Protein AF-0000000078828757 (afdb_homodimer)

InterPro domains:
  IPR029069 HotDog domain superfamily [SSF54637] (7-159)
  IPR039569 FAS1-like, dehydratase domain region [PF13452] (6-149)

Organism: Myxococcus xanthus (strain DK1622) (NCBI:txid246197)

Radius of gyration: 19.09 Å; Cα contacts (8 Å, |Δi|>4): 773; chains: 2; bounding box: 48×51×47 Å

Nearest PDB structures (foldseek):
  4rlu-assembly1_A  TM=8.606E-01  e=1.104E-12  Mycobacterium tuberculosis H37Rv
  4rlw-assembly1_A  TM=8.643E-01  e=2.419E-12  Mycobacterium tuberculosis H37Rv
  4rlt-assembly1_A  TM=8.638E-01  e=9.124E-12  Mycobacterium tuberculosis H37Rv
  4rlj-assembly1_A  TM=8.697E-01  e=1.668E-11  Mycobacterium tuberculosis H37Rv
  8pwz-assembly1_A-2  TM=8.657E-01  e=3.845E-10  Mycobacterium tuberculosis H37Rv

Solvent-accessible surface area (backbone atoms only — not comparable to full-atom values): 16334 Å² total; per-residue (Å²): 121,82,75,65,58,84,49,48,61,46,71,32,71,78,41,62,47,70,39,44,60,68,61,35,33,51,48,34,53,62,36,39,36,20,39,60,100,60,22,40,88,88,40,74,16,94,64,43,63,53,40,34,70,32,57,74,57,3,44,75,39,91,74,56,32,46,33,45,44,74,74,60,47,53,42,56,50,43,47,35,49,40,50,54,60,63,31,71,90,61,67,57,61,68,81,38,52,38,71,34,36,40,36,38,37,43,68,49,89,45,40,65,69,37,36,33,40,23,37,20,28,31,70,42,57,50,74,56,98,67,24,33,38,44,30,26,35,24,42,27,20,37,80,84,66,48,68,26,37,38,34,40,39,32,36,33,32,58,102,121,83,74,66,57,84,49,48,63,45,72,33,69,79,42,64,45,69,40,44,59,67,61,34,33,52,48,36,54,62,35,38,36,18,41,60,100,59,24,39,87,86,42,74,16,94,63,43,63,51,41,35,68,33,57,73,57,3,44,75,38,91,75,56,33,46,32,45,46,76,74,57,47,54,41,54,51,42,49,35,48,40,49,52,59,66,31,72,87,62,66,56,60,67,82,40,50,38,70,35,37,40,36,39,38,45,68,49,88,45,39,65,68,38,36,33,41,23,36,20,29,30,70,41,57,49,73,55,96,66,24,33,39,42,29,26,36,26,42,27,23,36,79,85,65,49,67,27,38,37,33,40,37,31,38,34,31,57,101

Secondary structure (DSSP, 8-state):
----GGGTT-EEEEEEEE--HHHHHHHHHHHS-STTTT--TTS--TTS-GGGT-HHHHHTSTTSS----GGGGHHHHTHHHHHHHH-GGG---GGGEEEEEEEEEE-S---TT-EEEEEEEEEEEEEETTEEEEEEEEEEE-TT--EEEEEEEEEEE--/----GGGTT-EEEEEEEE--HHHHHHHHHHHS-STTTT--TTS--TTS-GGGT-HHHHHTSTTSS----GGGGHHHHTHHHHHHHH-GGG---GGGEEEEEEEEEE-S---TT-EEEEEEEEEEEEEETTEEEEEEEEEEE-TT--EEEEEEEEEEE--

Foldseek 3Di:
DDQDFVQFFPKDDFDKDADALVVLQVVQPVPLDLPPVNHDVPDRRPPGPCLRHPQVVVCVDPVNGRWGDQCVCCVNQCVRVVCVCVPVVRVADVVQKDWDDKDKDFDATHDHGWMKTKMKGFNGWDDDPQKIKTKMKMWIATPVRDTGMIMITIMIGHD/DDFDFVQFFPKDDFDKDADALVVLQVVQLVPLQLPPVNHDVPDRRPPGPCLRHPQVVVCVDPVNGRWGDQCVCCVNQCVRVVCVCVPVVRVADVVQKDWDDKDKDFDDTHDHGWMKTKMKGFNGWDDDPQKIKTKMKMWIATPVRHTGMIMITIMIGHD

pLDDT: mean 84.78, std 16.35, range [31.88, 98.75]

Structure (mmCIF, N/CA/C/O backbone):
data_AF-0000000078828757-model_v1
#
loop_
_entity.id
_entity.type
_entity.pdbx_description
1 polymer 'FAS1-like dehydratase domain-containing protein'
#
loop_
_atom_site.group_PDB
_atom_site.id
_atom_site.type_symbol
_atom_site.label_atom_id
_atom_site.label_alt_id
_atom_site.label_comp_id
_atom_site.label_asym_id
_atom_site.label_entity_id
_atom_site.label_seq_id
_atom_site.pdbx_PDB_ins_code
_atom_site.Cartn_x
_atom_site.Cartn_y
_atom_site.Cartn_z
_atom_site.occupancy
_atom_site.B_iso_or_equiv
_atom_site.auth_seq_id
_atom_site.auth_comp_id
_atom_site.auth_asym_id
_atom_site.auth_atom_id
_atom_site.pdbx_PDB_model_num
ATOM 1 N N . MET A 1 1 ? -9.469 26.469 1.967 1 56.31 1 MET A N 1
ATOM 2 C CA . MET A 1 1 ? -8.094 26.797 2.326 1 56.31 1 MET A CA 1
ATOM 3 C C . MET A 1 1 ? -7.18 26.734 1.105 1 56.31 1 MET A C 1
ATOM 5 O O . MET A 1 1 ? -7.316 25.828 0.271 1 56.31 1 MET A O 1
ATOM 9 N N . ALA A 1 2 ? -6.656 27.906 0.758 1 72.06 2 ALA A N 1
ATOM 10 C CA . ALA A 1 2 ? -5.914 28.031 -0.494 1 72.06 2 ALA A CA 1
ATOM 11 C C . ALA A 1 2 ? -4.555 27.344 -0.391 1 72.06 2 ALA A C 1
ATOM 13 O O . ALA A 1 2 ? -3.785 27.609 0.535 1 72.06 2 ALA A O 1
ATOM 14 N N . LEU A 1 3 ? -4.398 26.234 -1.056 1 83.56 3 LEU A N 1
ATOM 15 C CA . LEU A 1 3 ? -3.082 25.609 -1.153 1 83.56 3 LEU A CA 1
ATOM 16 C C . LEU A 1 3 ? -2.109 26.531 -1.898 1 83.56 3 LEU A C 1
ATOM 18 O O . LEU A 1 3 ? -2.422 27.016 -2.984 1 83.56 3 LEU A O 1
ATOM 22 N N . ASP A 1 4 ? -1.059 26.969 -1.245 1 89.69 4 ASP A N 1
ATOM 23 C CA . ASP A 1 4 ? -0.043 27.844 -1.826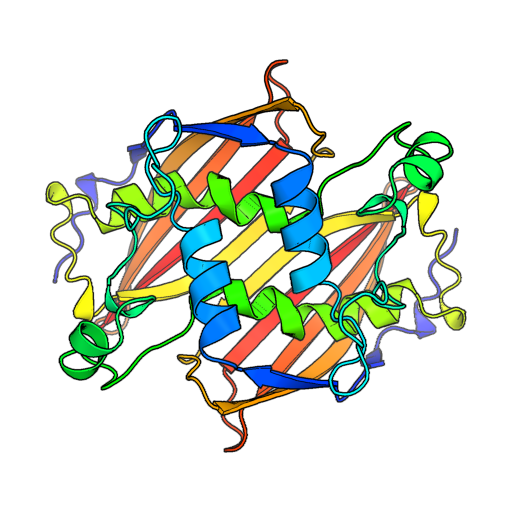 1 89.69 4 ASP A CA 1
ATOM 24 C C . ASP A 1 4 ? 0.872 27.062 -2.771 1 89.69 4 ASP A C 1
ATOM 26 O O . ASP A 1 4 ? 1.706 26.281 -2.326 1 89.69 4 ASP A O 1
ATOM 30 N N . LYS A 1 5 ? 0.77 27.281 -4.027 1 93 5 LYS A N 1
ATOM 31 C CA . LYS A 1 5 ? 1.489 26.547 -5.066 1 93 5 LYS A CA 1
ATOM 32 C C . LYS A 1 5 ? 2.99 26.828 -4.992 1 93 5 LYS A C 1
ATOM 34 O O . LYS A 1 5 ? 3.783 26.125 -5.629 1 93 5 LYS A O 1
ATOM 39 N N . GLN A 1 6 ? 3.371 27.781 -4.184 1 94.19 6 GLN A N 1
ATOM 40 C CA . GLN A 1 6 ? 4.793 28.094 -4.051 1 94.19 6 GLN A CA 1
ATOM 41 C C . GLN A 1 6 ? 5.551 26.922 -3.449 1 94.19 6 GLN A C 1
ATOM 43 O O . GLN A 1 6 ? 6.777 26.844 -3.561 1 94.19 6 GLN A O 1
ATOM 48 N N . PHE A 1 7 ? 4.832 26.047 -2.869 1 95.81 7 PHE A N 1
ATOM 49 C CA . PHE A 1 7 ? 5.477 24.938 -2.164 1 95.81 7 PHE A CA 1
ATOM 50 C C . PHE A 1 7 ? 5.711 23.766 -3.102 1 95.81 7 PHE A C 1
ATOM 52 O O . PHE A 1 7 ? 6.336 22.766 -2.717 1 95.81 7 PHE A O 1
ATOM 59 N N . ILE A 1 8 ? 5.137 23.859 -4.332 1 97.19 8 ILE A N 1
ATOM 60 C CA . ILE A 1 8 ? 5.441 22.812 -5.293 1 97.19 8 ILE A CA 1
ATOM 61 C C . ILE A 1 8 ? 6.953 22.688 -5.457 1 97.19 8 ILE A C 1
ATOM 63 O O . ILE A 1 8 ? 7.652 23.688 -5.629 1 97.19 8 ILE A O 1
ATOM 67 N N . GLY A 1 9 ? 7.457 21.516 -5.324 1 98.06 9 GLY A N 1
ATOM 68 C CA . GLY A 1 9 ? 8.891 21.266 -5.434 1 98.06 9 GLY A CA 1
ATOM 69 C C . GLY A 1 9 ? 9.578 21.156 -4.086 1 98.06 9 GLY A C 1
ATOM 70 O O . GLY A 1 9 ? 10.727 20.719 -4.008 1 98.06 9 GLY A O 1
ATOM 71 N N . ARG A 1 10 ? 8.906 21.562 -2.992 1 97.56 10 ARG A N 1
ATOM 72 C CA . ARG A 1 10 ? 9.492 21.438 -1.661 1 97.56 10 ARG A CA 1
ATOM 73 C C . ARG A 1 10 ? 9.859 19.984 -1.362 1 97.56 10 ARG A C 1
ATOM 75 O O . ARG A 1 10 ? 9.078 19.078 -1.613 1 97.56 10 ARG A O 1
ATOM 82 N N . GLU A 1 11 ? 11.07 19.875 -0.83 1 97.88 11 GLU A N 1
ATOM 83 C CA . GLU A 1 11 ? 11.609 18.531 -0.628 1 97.88 11 GLU A CA 1
ATOM 84 C C . GLU A 1 11 ? 11.508 18.109 0.834 1 97.88 11 GLU A C 1
ATOM 86 O O . GLU A 1 11 ? 11.555 18.953 1.733 1 97.88 11 GLU A O 1
ATOM 91 N N . TYR A 1 12 ? 11.367 16.844 1.019 1 95.69 12 TYR A N 1
ATOM 92 C CA . TYR A 1 12 ? 11.32 16.234 2.336 1 95.69 12 TYR A CA 1
ATOM 93 C C . TYR A 1 12 ? 12.258 15.023 2.404 1 95.69 12 TYR A C 1
ATOM 95 O O . TYR A 1 12 ? 12.312 14.219 1.475 1 95.69 12 TYR A O 1
ATOM 103 N N . GLY A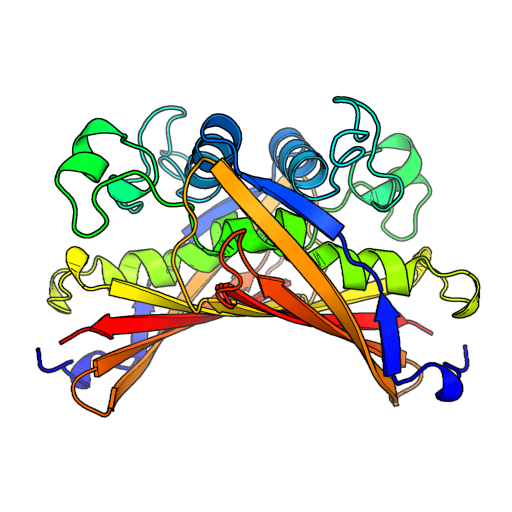 1 13 ? 12.883 14.859 3.617 1 93.44 13 GLY A N 1
ATOM 104 C CA . GLY A 1 13 ? 13.875 13.812 3.801 1 93.44 13 GLY A CA 1
ATOM 105 C C . GLY A 1 13 ? 15.297 14.328 3.803 1 93.44 13 GLY A C 1
ATOM 106 O O . GLY A 1 13 ? 15.523 15.539 3.891 1 93.44 13 GLY A O 1
ATOM 107 N N . PRO A 1 14 ? 16.25 13.492 3.717 1 96.06 14 PRO A N 1
ATOM 108 C CA . PRO A 1 14 ? 16.141 12.039 3.594 1 96.06 14 PRO A CA 1
ATOM 109 C C . PRO A 1 14 ? 15.688 11.375 4.891 1 96.06 14 PRO A C 1
ATOM 111 O O . PRO A 1 14 ? 16.031 11.844 5.98 1 96.06 14 PRO A O 1
ATOM 114 N N . TYR A 1 15 ? 14.875 10.359 4.73 1 90.94 15 TYR A N 1
ATOM 115 C CA . TYR A 1 15 ? 14.484 9.461 5.809 1 90.94 15 TYR A CA 1
ATOM 116 C C . TYR A 1 15 ? 15.141 8.094 5.645 1 90.94 15 TYR A C 1
ATOM 118 O O . TYR A 1 15 ? 15.25 7.582 4.531 1 90.94 15 TYR A O 1
ATOM 126 N N . HIS A 1 16 ? 15.578 7.574 6.734 1 92.31 16 HIS A N 1
ATOM 127 C CA . HIS A 1 16 ? 16.25 6.285 6.691 1 92.31 16 HIS A CA 1
ATOM 128 C C . HIS A 1 16 ? 15.453 5.215 7.422 1 92.31 16 HIS A C 1
ATOM 130 O O . HIS A 1 16 ? 14.852 5.484 8.461 1 92.31 16 HIS A O 1
ATOM 136 N N . TYR A 1 17 ? 15.484 4.031 6.855 1 90.38 17 TYR A N 1
ATOM 137 C CA . TYR A 1 17 ? 14.82 2.883 7.457 1 90.38 17 TYR A CA 1
ATOM 138 C C . TYR A 1 17 ? 15.594 1.6 7.191 1 90.38 17 TYR A C 1
ATOM 140 O O . TYR A 1 17 ? 15.914 1.286 6.043 1 90.38 17 TYR A O 1
ATOM 148 N N . THR A 1 18 ? 15.898 0.931 8.234 1 92.81 18 THR A N 1
ATOM 149 C CA . THR A 1 18 ? 16.562 -0.358 8.094 1 92.81 18 THR A CA 1
ATOM 150 C C . THR A 1 18 ? 15.555 -1.5 8.148 1 92.81 18 THR A C 1
ATOM 152 O O . THR A 1 18 ? 14.773 -1.603 9.102 1 92.81 18 THR A O 1
ATOM 155 N N . LEU A 1 19 ? 15.602 -2.27 7.121 1 91.19 19 LEU A N 1
ATOM 156 C CA . LEU A 1 19 ? 14.688 -3.4 7.062 1 91.19 19 LEU A CA 1
ATOM 157 C C . LEU A 1 19 ? 15.141 -4.516 8 1 91.19 19 LEU A C 1
ATOM 159 O O . LEU A 1 19 ? 16.266 -4.992 7.898 1 91.19 19 LEU A O 1
ATOM 163 N N . GLY A 1 20 ? 14.219 -4.863 8.844 1 88.5 20 GLY A N 1
ATOM 164 C CA . GLY A 1 20 ? 1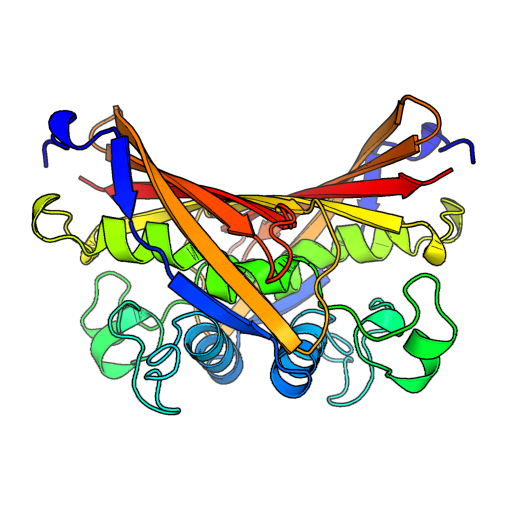4.461 -6 9.727 1 88.5 20 GLY A CA 1
ATOM 165 C C . GLY A 1 20 ? 13.656 -7.227 9.352 1 88.5 20 GLY A C 1
ATOM 166 O O . GLY A 1 20 ? 12.5 -7.113 8.93 1 88.5 20 GLY A O 1
ATOM 167 N N . GLU A 1 21 ? 14.281 -8.312 9.57 1 84.94 21 GLU A N 1
ATOM 168 C CA . GLU A 1 21 ? 13.633 -9.57 9.203 1 84.94 21 GLU A CA 1
ATOM 169 C C . GLU A 1 21 ? 12.328 -9.758 9.969 1 84.94 21 GLU A C 1
ATOM 171 O O . GLU A 1 21 ? 11.328 -10.195 9.398 1 84.94 21 GLU A O 1
ATOM 176 N N . GLU A 1 22 ? 12.352 -9.414 11.164 1 80.56 22 GLU A N 1
ATOM 177 C CA . GLU A 1 22 ? 11.188 -9.633 12.016 1 80.56 22 GLU A CA 1
ATOM 178 C C . GLU A 1 22 ? 9.992 -8.805 11.547 1 80.56 22 GLU A C 1
ATOM 180 O O . GLU A 1 22 ? 8.883 -9.328 11.398 1 80.56 22 GLU A O 1
ATOM 185 N N . LYS A 1 23 ? 10.211 -7.613 11.258 1 80.88 23 LYS A N 1
ATOM 186 C CA . LYS A 1 23 ? 9.125 -6.73 10.836 1 80.88 23 LYS A CA 1
ATOM 187 C C . LYS A 1 23 ? 8.617 -7.105 9.453 1 80.88 23 LYS A C 1
ATOM 189 O O . LYS A 1 23 ? 7.414 -7.027 9.18 1 80.88 23 LYS A O 1
ATOM 194 N N . MET A 1 24 ? 9.531 -7.508 8.602 1 83.75 24 MET A N 1
ATOM 195 C CA . MET A 1 24 ? 9.148 -7.965 7.27 1 83.75 24 MET A CA 1
ATOM 196 C C . MET A 1 24 ? 8.211 -9.164 7.359 1 83.75 24 MET A C 1
ATOM 198 O O . MET A 1 24 ? 7.18 -9.203 6.68 1 83.75 24 MET A O 1
ATOM 202 N N . ARG A 1 25 ? 8.539 -10.078 8.195 1 78.5 25 ARG A N 1
ATOM 203 C CA . ARG A 1 25 ? 7.734 -11.281 8.367 1 78.5 25 ARG A CA 1
ATOM 204 C C . ARG A 1 25 ? 6.367 -10.945 8.961 1 78.5 25 ARG A C 1
ATOM 206 O O . ARG A 1 25 ? 5.348 -11.461 8.5 1 78.5 25 ARG A O 1
ATOM 213 N N . GLU A 1 26 ? 6.414 -10.102 9.891 1 74.56 26 GLU A N 1
ATOM 214 C CA . GLU A 1 26 ? 5.16 -9.688 10.508 1 74.56 26 GLU A CA 1
ATOM 215 C C . GLU A 1 26 ? 4.223 -9.055 9.484 1 74.56 26 GLU A C 1
ATOM 217 O O . GLU A 1 26 ? 3.021 -9.336 9.477 1 74.56 26 GLU A O 1
ATOM 222 N N . PHE A 1 27 ? 4.793 -8.273 8.703 1 80.56 27 PHE A N 1
ATOM 223 C CA . PHE A 1 27 ? 3.998 -7.613 7.676 1 80.56 27 PHE A CA 1
ATOM 224 C C . PHE A 1 27 ? 3.42 -8.633 6.703 1 80.56 27 PHE A C 1
ATOM 226 O O . PHE A 1 27 ? 2.23 -8.594 6.383 1 80.56 27 PHE A O 1
ATOM 233 N N . THR A 1 28 ? 4.266 -9.508 6.266 1 78.75 28 THR A N 1
ATOM 234 C CA . THR A 1 28 ? 3.85 -10.547 5.328 1 78.75 28 THR A CA 1
ATOM 235 C C . THR A 1 28 ? 2.707 -11.375 5.91 1 78.75 28 THR A C 1
ATOM 237 O O . THR A 1 28 ? 1.703 -11.617 5.234 1 78.75 28 THR A O 1
ATOM 240 N N . LEU A 1 29 ? 2.805 -11.703 7.113 1 70.38 29 LEU A N 1
ATOM 241 C CA . LEU A 1 29 ? 1.797 -12.531 7.766 1 70.38 29 LEU A CA 1
ATOM 242 C C . LEU A 1 29 ? 0.499 -11.75 7.961 1 70.38 29 LEU A C 1
ATOM 244 O O . LEU A 1 29 ? -0.59 -12.328 7.883 1 70.38 29 LEU A O 1
ATOM 248 N N . ALA A 1 30 ? 0.676 -10.5 8.172 1 69.12 30 ALA A N 1
ATOM 249 C CA . ALA A 1 30 ? -0.5 -9.648 8.336 1 69.12 30 ALA A CA 1
ATOM 250 C C . ALA A 1 30 ? -1.273 -9.523 7.023 1 69.12 30 ALA A C 1
ATOM 252 O O . ALA A 1 30 ? -2.508 -9.516 7.023 1 69.12 30 ALA A O 1
ATOM 253 N N . VAL A 1 31 ? -0.541 -9.312 5.957 1 69.06 31 VAL A N 1
ATOM 254 C CA . VAL A 1 31 ? -1.164 -9.125 4.652 1 69.06 31 VAL A CA 1
ATOM 255 C C . VAL A 1 31 ? -1.668 -10.469 4.125 1 69.06 31 VAL A C 1
ATOM 257 O O . VAL A 1 31 ? -2.729 -10.539 3.502 1 69.06 31 VAL A O 1
ATOM 260 N N . GLY A 1 32 ? -0.784 -11.461 3.881 1 58.97 32 GLY A N 1
ATOM 261 C CA . GLY A 1 32 ? -1.108 -12.758 3.312 1 58.97 32 GLY A CA 1
ATOM 262 C C . GLY A 1 32 ? -2.193 -13.492 4.078 1 58.97 32 GLY A C 1
ATOM 263 O O . GLY A 1 32 ? -2.77 -14.453 3.576 1 58.97 32 GLY A O 1
ATOM 264 N N . GLY A 1 33 ? -3.031 -12.93 4.684 1 47.38 33 GLY A N 1
ATOM 265 C CA . GLY A 1 33 ? -4.195 -13.539 5.305 1 47.38 33 GLY A CA 1
ATOM 266 C C . GLY A 1 33 ? -3.951 -14.969 5.75 1 47.38 33 GLY A C 1
ATOM 267 O O . GLY A 1 33 ? -3.525 -15.812 4.957 1 47.38 33 GLY A O 1
ATOM 268 N N . ALA A 1 34 ? -3.217 -15.508 6.629 1 38.47 34 ALA A N 1
ATOM 269 C CA . ALA A 1 34 ? -3.771 -16.812 7.008 1 38.47 34 ALA A CA 1
ATOM 270 C C . ALA A 1 34 ? -5.273 -16.859 6.75 1 38.47 34 ALA A C 1
ATOM 272 O O . ALA A 1 34 ? -5.93 -15.82 6.645 1 38.47 34 ALA A O 1
ATOM 273 N N . LYS A 1 35 ? -5.973 -17.953 6.402 1 35.62 35 LYS A N 1
ATOM 274 C CA . LYS A 1 35 ? -7.41 -18.156 6.246 1 35.62 35 LYS A CA 1
ATOM 275 C C . LYS A 1 35 ? -8.188 -16.953 6.801 1 35.62 35 LYS A C 1
ATOM 277 O O . LYS A 1 35 ? -8 -16.578 7.957 1 35.62 35 LYS A O 1
ATOM 282 N N . PRO A 1 36 ? -8.641 -16.156 6.094 1 32.5 36 PRO A N 1
ATOM 283 C CA . PRO A 1 36 ? -9.742 -15.312 6.555 1 32.5 36 PRO A CA 1
ATOM 284 C C . PRO A 1 36 ? -10.789 -16.078 7.355 1 32.5 36 PRO A C 1
ATOM 286 O O . PRO A 1 36 ? -11.211 -17.172 6.941 1 32.5 36 PRO A O 1
ATOM 289 N N . GLY A 1 37 ? -11.062 -15.711 8.586 1 34.59 37 GLY A N 1
ATOM 290 C CA . GLY A 1 37 ? -11.781 -16.75 9.312 1 34.59 37 GLY A CA 1
ATOM 291 C C . GLY A 1 37 ? -11.016 -18.047 9.391 1 34.59 37 GLY A C 1
ATOM 292 O O . GLY A 1 37 ? -11.359 -18.938 10.188 1 34.59 37 GLY A O 1
ATOM 293 N N . ALA A 1 38 ? -10.656 -18.656 8.172 1 35.19 38 ALA A N 1
ATOM 294 C CA . ALA A 1 38 ? -9.836 -19.859 8.258 1 35.19 38 ALA A CA 1
ATOM 295 C C . ALA A 1 38 ? -8.375 -19.516 8.508 1 35.19 38 ALA A C 1
ATOM 297 O O . ALA A 1 38 ? -7.516 -20.391 8.555 1 35.19 38 ALA A O 1
ATOM 298 N N . GLY A 1 39 ? -7.711 -18.375 8.023 1 35.66 39 GLY A N 1
ATOM 299 C CA . GLY A 1 39 ? -6.285 -18.281 8.289 1 35.66 39 GLY A CA 1
ATOM 300 C C . GLY A 1 39 ? -5.938 -18.438 9.758 1 35.66 39 GLY A C 1
ATOM 301 O O . GLY A 1 39 ? -6.512 -17.766 10.617 1 35.66 39 GLY A O 1
ATOM 302 N N . THR A 1 40 ? -5.883 -19.391 10.062 1 33.62 40 THR A N 1
ATOM 303 C CA . THR A 1 40 ? -5.312 -19.766 11.344 1 33.62 40 THR A CA 1
ATOM 304 C C . THR A 1 40 ? -4.062 -18.953 11.648 1 33.62 40 THR A C 1
ATOM 306 O O . THR A 1 40 ? -3.17 -18.844 10.805 1 33.62 40 THR A O 1
ATOM 309 N N . PRO A 1 41 ? -4.199 -18.094 12.57 1 39.53 41 PRO A N 1
ATOM 310 C CA . PRO A 1 41 ? -2.908 -17.656 13.094 1 39.53 41 PRO A CA 1
ATOM 311 C C . PRO A 1 41 ? -1.812 -18.703 12.938 1 39.53 41 PRO A C 1
ATOM 313 O O . PRO A 1 41 ? -2.029 -19.875 13.242 1 39.53 41 PRO A O 1
ATOM 316 N N . GLY A 1 42 ? -0.768 -18.391 12.273 1 40.31 42 GLY A N 1
ATOM 317 C CA . GLY A 1 42 ? 0.347 -19.312 12.125 1 40.31 42 GLY A CA 1
ATOM 318 C C . GLY A 1 42 ? 0.413 -19.953 10.758 1 40.31 42 GLY A C 1
ATOM 319 O O . GLY A 1 42 ? 1.403 -20.609 10.422 1 40.31 42 GLY A O 1
ATOM 320 N N . GLU A 1 43 ? -0.725 -20.125 10.164 1 44.34 43 GLU A N 1
ATOM 321 C CA . GLU A 1 43 ? -0.619 -20.797 8.875 1 44.34 43 GLU A CA 1
ATOM 322 C C . GLU A 1 43 ? -0.274 -19.812 7.762 1 44.34 43 GLU A C 1
ATOM 324 O O . GLU A 1 43 ? -0.861 -18.734 7.676 1 44.34 43 GLU A O 1
ATOM 329 N N . PRO A 1 44 ? 0.796 -20.016 7.254 1 48.03 44 PRO A N 1
ATOM 330 C CA . PRO A 1 44 ? 1.111 -19.156 6.105 1 48.03 44 PRO A CA 1
ATOM 331 C C . PRO A 1 44 ? -0.037 -19.062 5.102 1 48.03 44 PRO A C 1
ATOM 333 O O . PRO A 1 44 ? -0.805 -20.016 4.953 1 48.03 44 PRO A O 1
ATOM 336 N N . PRO A 1 45 ? -0.451 -17.875 4.801 1 51.47 45 PRO A N 1
ATOM 337 C CA . PRO A 1 45 ? -1.539 -17.797 3.824 1 51.47 45 PRO A CA 1
ATOM 338 C C . PRO A 1 45 ? -1.249 -18.594 2.553 1 51.47 45 PRO A C 1
ATOM 340 O O . PRO A 1 45 ? -0.094 -18.688 2.129 1 51.47 45 PRO A O 1
ATOM 343 N N . ALA A 1 46 ? -2.08 -19.469 2.215 1 52.75 46 ALA A N 1
ATOM 344 C CA . ALA A 1 46 ? -1.96 -20.312 1.024 1 52.75 46 ALA A CA 1
ATOM 345 C C . ALA A 1 46 ? -1.548 -19.484 -0.189 1 52.75 46 ALA A C 1
ATOM 347 O O . ALA A 1 46 ? -1.005 -20.016 -1.158 1 52.75 46 ALA A O 1
ATOM 348 N N . HIS A 1 47 ? -1.515 -18.125 0.063 1 58.16 47 HIS A N 1
ATOM 349 C CA . HIS A 1 47 ? -1.362 -17.359 -1.171 1 58.16 47 HIS A CA 1
ATOM 350 C C . HIS A 1 47 ? -0.114 -16.484 -1.128 1 58.16 47 HIS A C 1
ATOM 352 O O . HIS A 1 47 ? 0.077 -15.625 -1.99 1 58.16 47 HIS A O 1
ATOM 358 N N . VAL A 1 48 ? 0.582 -16.734 -0.056 1 67.44 48 VAL A N 1
ATOM 359 C CA . VAL A 1 48 ? 1.811 -15.961 0.036 1 67.44 48 VAL A CA 1
ATOM 360 C C . VAL A 1 48 ? 3.014 -16.844 -0.265 1 67.44 48 VAL A C 1
ATOM 362 O O . VAL A 1 48 ? 3.119 -17.953 0.262 1 67.44 48 VAL A O 1
ATOM 365 N N . SER A 1 49 ? 3.842 -16.406 -1.185 1 73.88 49 SER A N 1
ATOM 366 C CA . SER A 1 49 ? 5.047 -17.156 -1.521 1 73.88 49 SER A CA 1
ATOM 367 C C . SER A 1 49 ? 5.918 -17.391 -0.291 1 73.88 49 SER A C 1
ATOM 369 O O . SER A 1 49 ? 6.133 -16.469 0.504 1 73.88 49 SER A O 1
ATOM 371 N N . PRO A 1 50 ? 6.355 -18.609 -0.086 1 73.81 50 PRO A N 1
ATOM 372 C CA . PRO A 1 50 ? 7.254 -18.875 1.038 1 73.81 50 PRO A CA 1
ATOM 373 C C . PRO A 1 50 ? 8.508 -18.016 1.007 1 73.81 50 PRO A C 1
ATOM 375 O O . PRO A 1 50 ? 9.18 -17.844 2.031 1 73.81 50 PRO A O 1
ATOM 378 N N . LEU A 1 51 ? 8.82 -17.391 -0.137 1 78.5 51 LEU A N 1
ATOM 379 C CA . LEU A 1 51 ? 9.984 -16.531 -0.262 1 78.5 51 LEU A CA 1
ATOM 380 C C . LEU A 1 51 ? 9.844 -15.297 0.626 1 78.5 51 LEU A C 1
ATOM 382 O O . LEU A 1 51 ? 10.836 -14.625 0.935 1 78.5 51 LEU A O 1
ATOM 386 N N . LEU A 1 52 ? 8.648 -15.086 1.109 1 79.56 52 LEU A N 1
ATOM 387 C CA . LEU A 1 52 ? 8.375 -13.836 1.811 1 79.56 52 LEU A CA 1
ATOM 388 C C . LEU A 1 52 ? 8.398 -14.047 3.322 1 79.56 52 LEU A C 1
ATOM 390 O O . LEU A 1 52 ? 8.414 -13.078 4.086 1 79.56 52 LEU A O 1
ATOM 394 N N . TYR A 1 53 ? 8.445 -15.375 3.75 1 76.56 53 TYR A N 1
ATOM 395 C CA . TYR A 1 53 ? 8.352 -15.531 5.195 1 76.56 53 TYR A CA 1
ATOM 396 C C . TYR A 1 53 ? 9.18 -16.734 5.668 1 76.56 53 TYR A C 1
ATOM 398 O O . TYR A 1 53 ? 9.445 -16.875 6.863 1 76.56 53 TYR A O 1
ATOM 406 N N . ASP A 1 54 ? 9.594 -17.578 4.785 1 77.5 54 ASP A N 1
ATOM 407 C CA . ASP A 1 54 ? 10.367 -18.766 5.121 1 77.5 54 ASP A CA 1
ATOM 408 C C . ASP A 1 54 ? 11.805 -18.641 4.637 1 77.5 54 ASP A C 1
ATOM 410 O O . ASP A 1 54 ? 12.094 -18.844 3.453 1 77.5 54 ASP A O 1
ATOM 414 N N . ALA A 1 55 ? 12.68 -18.469 5.645 1 81.62 55 ALA A N 1
ATOM 415 C CA . ALA A 1 55 ? 14.086 -18.203 5.316 1 81.62 55 ALA A CA 1
ATOM 416 C C . ALA A 1 55 ? 14.703 -19.391 4.582 1 81.62 55 ALA A C 1
ATOM 418 O O . ALA A 1 55 ? 15.492 -19.219 3.652 1 81.62 55 ALA A O 1
ATOM 419 N N . GLN A 1 56 ? 14.367 -20.562 5.035 1 83 56 GLN A N 1
ATOM 420 C CA . GLN A 1 56 ? 14.93 -21.75 4.406 1 83 56 GLN A CA 1
ATOM 421 C C . GLN A 1 56 ? 14.445 -21.891 2.963 1 83 56 GLN A C 1
ATOM 423 O O . GLN A 1 56 ? 15.25 -22.141 2.059 1 83 56 GLN A O 1
ATOM 428 N N . ALA A 1 57 ? 13.219 -21.703 2.74 1 80.12 57 ALA A N 1
ATOM 429 C CA . ALA A 1 57 ? 12.672 -21.75 1.391 1 80.12 57 ALA A CA 1
ATOM 430 C C . ALA A 1 57 ? 13.242 -20.641 0.514 1 80.12 57 ALA A C 1
ATOM 432 O O . ALA A 1 57 ? 13.531 -20.859 -0.666 1 80.12 57 ALA A O 1
ATOM 433 N N . ALA A 1 58 ? 13.422 -19.531 1.133 1 83.56 58 ALA A N 1
ATOM 434 C CA . ALA A 1 58 ? 13.898 -18.375 0.39 1 83.56 58 ALA A CA 1
ATOM 435 C C . ALA A 1 58 ? 15.344 -18.562 -0.06 1 83.56 58 ALA A C 1
ATOM 437 O O . ALA A 1 58 ? 15.742 -18.062 -1.117 1 83.56 58 ALA A O 1
ATOM 438 N N . LYS A 1 59 ? 16.094 -19.25 0.733 1 87.38 59 LYS A N 1
ATOM 439 C CA . LYS A 1 59 ? 17.5 -19.5 0.385 1 87.38 59 LYS A CA 1
ATOM 440 C C . LYS A 1 59 ? 17.594 -20.297 -0.916 1 87.38 59 LYS A C 1
ATOM 442 O O . LYS A 1 59 ? 18.516 -20.078 -1.711 1 87.38 59 LYS A O 1
ATOM 447 N N . ALA A 1 60 ? 16.688 -21.141 -1.17 1 83 60 ALA A N 1
ATOM 448 C CA . ALA A 1 60 ? 16.672 -21.984 -2.361 1 83 60 ALA A CA 1
ATOM 449 C C . ALA A 1 60 ? 15.992 -21.266 -3.529 1 83 60 ALA A C 1
ATOM 451 O O . ALA A 1 60 ? 16 -21.766 -4.66 1 83 60 ALA A O 1
ATOM 452 N N . GLY A 1 61 ? 15.461 -20.094 -3.248 1 79.56 61 GLY A N 1
ATOM 453 C CA . GLY A 1 61 ? 14.695 -19.375 -4.254 1 79.56 61 GLY A CA 1
ATOM 454 C C . GLY A 1 61 ? 15.562 -18.516 -5.156 1 79.56 61 GLY A C 1
ATOM 455 O O . GLY A 1 61 ? 16.781 -18.5 -5.027 1 79.56 61 GLY A O 1
ATOM 456 N N . PRO A 1 62 ? 14.891 -17.797 -6.047 1 80.69 62 PRO A N 1
ATOM 457 C CA . PRO A 1 62 ? 15.609 -17.031 -7.078 1 80.69 62 PRO A CA 1
ATOM 458 C C . PRO A 1 62 ? 16.391 -15.852 -6.504 1 80.69 62 PRO A C 1
ATOM 460 O O . PRO A 1 62 ? 17.312 -15.352 -7.145 1 80.69 62 PRO A O 1
ATOM 463 N N . HIS A 1 63 ? 16.078 -15.445 -5.305 1 85.19 63 HIS A N 1
ATOM 464 C CA . HIS A 1 63 ? 16.734 -14.266 -4.75 1 85.19 63 HIS A CA 1
ATOM 465 C C . HIS A 1 63 ? 17.797 -14.648 -3.725 1 85.19 63 HIS A C 1
ATOM 467 O O . HIS A 1 63 ? 18.484 -13.781 -3.184 1 85.19 63 HIS A O 1
ATOM 473 N N . GLY A 1 64 ? 17.828 -15.867 -3.443 1 86.44 64 GLY A N 1
ATOM 474 C CA . GLY A 1 64 ? 18.875 -16.359 -2.562 1 86.44 64 GLY A CA 1
ATOM 475 C C . GLY A 1 64 ? 18.672 -15.977 -1.111 1 86.44 64 GLY A C 1
ATOM 476 O O . GLY A 1 64 ? 19.625 -15.875 -0.349 1 86.44 64 GLY A O 1
ATOM 477 N N . GLY A 1 65 ? 17.516 -15.578 -0.764 1 88.44 65 GLY A N 1
ATOM 478 C CA . GLY A 1 65 ? 17.203 -15.195 0.602 1 88.44 65 GLY A CA 1
ATOM 479 C C . GLY A 1 65 ? 15.836 -14.539 0.729 1 88.44 65 GLY A C 1
ATOM 480 O O . GLY A 1 65 ? 15.148 -14.336 -0.269 1 88.44 65 GLY A O 1
ATOM 481 N N . LEU A 1 66 ? 15.531 -14.25 1.917 1 88.31 66 LEU A N 1
ATOM 482 C CA . LEU A 1 66 ? 14.234 -13.633 2.219 1 88.31 66 LEU A CA 1
ATOM 483 C C . LEU A 1 66 ? 14.117 -12.266 1.562 1 88.31 66 LEU A C 1
ATOM 485 O O . LEU A 1 66 ? 15.078 -11.492 1.554 1 88.31 66 LEU A O 1
ATOM 489 N N . ILE A 1 67 ? 13 -12.016 1.05 1 90.5 67 ILE A N 1
ATOM 490 C CA . ILE A 1 67 ? 12.68 -10.688 0.538 1 90.5 67 ILE A CA 1
ATOM 491 C C . ILE A 1 67 ? 11.398 -10.172 1.19 1 90.5 67 ILE A C 1
ATOM 493 O O . ILE A 1 67 ? 10.617 -10.961 1.736 1 90.5 67 ILE A O 1
ATOM 497 N N . ALA A 1 68 ? 11.266 -8.914 1.203 1 90.62 68 ALA A N 1
ATOM 498 C CA . ALA A 1 68 ? 10.07 -8.312 1.796 1 90.62 68 ALA A CA 1
ATOM 499 C C . ALA A 1 68 ? 8.883 -8.391 0.843 1 90.62 68 ALA A C 1
ATOM 501 O O . ALA A 1 68 ? 9.055 -8.383 -0.378 1 90.62 68 ALA A O 1
ATOM 502 N N . PHE A 1 69 ? 7.723 -8.492 1.469 1 87.81 69 PHE A N 1
ATOM 503 C CA . PHE A 1 69 ? 6.523 -8.219 0.686 1 87.81 69 PHE A CA 1
ATOM 504 C C . PHE A 1 69 ? 6.582 -6.812 0.09 1 87.81 69 PHE A C 1
ATOM 506 O O . PHE A 1 69 ? 6.883 -5.848 0.792 1 87.81 69 PHE A O 1
ATOM 513 N N . PRO A 1 70 ? 6.316 -6.695 -1.186 1 90.75 70 PRO A N 1
ATOM 514 C CA . PRO A 1 70 ? 6.543 -5.414 -1.854 1 90.75 70 PRO A CA 1
ATOM 515 C C . PRO A 1 70 ? 5.836 -4.254 -1.161 1 90.75 70 PRO A C 1
ATOM 517 O O . PRO A 1 70 ? 6.434 -3.191 -0.958 1 90.75 70 PRO A O 1
ATOM 520 N N . SER A 1 71 ? 4.625 -4.43 -0.717 1 90.06 71 SER A N 1
ATOM 521 C CA . SER A 1 71 ? 3.855 -3.344 -0.119 1 90.06 71 SER A CA 1
ATOM 522 C C . SER A 1 71 ? 4.41 -2.963 1.248 1 90.06 71 SER A C 1
ATOM 524 O O . SER A 1 71 ? 4.055 -1.92 1.801 1 90.06 71 SER A O 1
ATOM 526 N N . PHE A 1 72 ? 5.359 -3.734 1.724 1 89.81 72 PHE A N 1
ATOM 527 C CA . PHE A 1 72 ? 6.082 -3.328 2.922 1 89.81 72 PHE A CA 1
ATOM 528 C C . PHE A 1 72 ? 6.699 -1.944 2.742 1 89.81 72 PHE A C 1
ATOM 530 O O . PHE A 1 72 ? 6.918 -1.225 3.717 1 89.81 72 PHE A O 1
ATOM 537 N N . ALA A 1 73 ? 6.863 -1.58 1.513 1 93.38 73 ALA A N 1
ATOM 538 C CA . ALA A 1 73 ? 7.504 -0.316 1.159 1 93.38 73 ALA A CA 1
ATOM 539 C C . ALA A 1 73 ? 6.742 0.869 1.741 1 93.38 73 ALA A C 1
ATOM 541 O O . ALA A 1 73 ? 7.309 1.947 1.933 1 93.38 73 ALA A O 1
ATOM 542 N N . VAL A 1 74 ? 5.488 0.657 2.018 1 91.25 74 VAL A N 1
ATOM 543 C CA . VAL A 1 74 ? 4.672 1.755 2.523 1 91.25 74 VAL A CA 1
ATOM 544 C C . VAL A 1 74 ? 5.266 2.289 3.824 1 91.25 74 VAL A C 1
ATOM 546 O O . VAL A 1 74 ? 5.199 3.488 4.098 1 91.25 74 VAL A O 1
ATOM 549 N N . VAL A 1 75 ? 5.902 1.45 4.559 1 86.62 75 VAL A N 1
ATOM 550 C CA . VAL A 1 75 ? 6.418 1.768 5.883 1 86.62 75 VAL A CA 1
ATOM 551 C C . VAL A 1 75 ? 7.402 2.934 5.789 1 86.62 75 VAL A C 1
ATOM 553 O O . VAL A 1 75 ? 7.414 3.814 6.652 1 86.62 75 VAL A O 1
ATOM 556 N N . PHE A 1 76 ? 8.133 2.975 4.723 1 90.25 76 PHE A N 1
ATOM 557 C CA . PHE A 1 76 ? 9.164 4.004 4.652 1 90.25 76 PHE A CA 1
ATOM 558 C C . PHE A 1 76 ? 8.891 4.973 3.508 1 90.25 76 PHE A C 1
ATOM 560 O O . PHE A 1 76 ? 9.242 6.148 3.586 1 90.25 76 PHE A O 1
ATOM 567 N N . ALA A 1 77 ? 8.211 4.559 2.5 1 93.62 77 ALA A N 1
ATOM 568 C CA . ALA A 1 77 ? 8.031 5.379 1.305 1 93.62 77 ALA A CA 1
ATOM 569 C C . ALA A 1 77 ? 7.012 6.488 1.546 1 93.62 77 ALA A C 1
ATOM 571 O O . ALA A 1 77 ? 6.961 7.465 0.797 1 93.62 77 ALA A O 1
ATOM 572 N N . ILE A 1 78 ? 6.23 6.344 2.578 1 91.25 78 ILE A N 1
ATOM 573 C CA . ILE A 1 78 ? 5.156 7.293 2.846 1 91.25 78 ILE A CA 1
ATOM 574 C C . ILE A 1 78 ? 5.699 8.484 3.633 1 91.25 78 ILE A C 1
ATOM 576 O O . ILE A 1 78 ? 5.031 9.516 3.756 1 91.25 78 ILE A O 1
ATOM 580 N N . ARG A 1 79 ? 6.867 8.461 4.102 1 89.75 79 ARG A N 1
ATOM 581 C CA . ARG A 1 79 ? 7.375 9.414 5.078 1 89.75 79 ARG A CA 1
ATOM 582 C C . ARG A 1 79 ? 7.398 10.828 4.508 1 89.75 79 ARG A C 1
ATOM 584 O O . ARG A 1 79 ? 6.984 11.781 5.176 1 89.75 79 ARG A O 1
ATOM 591 N N . PRO A 1 80 ? 7.836 10.992 3.299 1 92 80 PRO A N 1
ATOM 592 C CA . PRO A 1 80 ? 7.781 12.352 2.762 1 92 80 PRO A CA 1
ATOM 593 C C . PRO A 1 80 ? 6.359 12.906 2.699 1 92 80 PRO A C 1
ATOM 595 O O . PRO A 1 80 ? 6.148 14.102 2.947 1 92 80 PRO A O 1
ATOM 598 N N . PHE A 1 81 ? 5.422 12.078 2.369 1 92.56 81 PHE A N 1
ATOM 599 C CA . PHE A 1 81 ? 4.02 12.461 2.324 1 92.56 81 PHE A CA 1
ATOM 600 C C . PHE A 1 81 ? 3.529 12.891 3.703 1 92.56 81 PHE A C 1
ATOM 602 O O . PHE A 1 81 ? 2.918 13.953 3.852 1 92.56 81 PHE A O 1
ATOM 609 N N . SER A 1 82 ? 3.84 12.094 4.66 1 86.75 82 SER A N 1
ATOM 610 C CA . SER A 1 82 ? 3.461 12.391 6.035 1 86.75 82 SER A CA 1
ATOM 611 C C . SER A 1 82 ? 4.059 13.719 6.496 1 86.75 82 SER A C 1
ATOM 613 O O . SER A 1 82 ? 3.377 14.531 7.125 1 86.75 82 SER A O 1
ATOM 615 N N . ALA A 1 83 ? 5.297 13.898 6.176 1 88.25 83 ALA A N 1
ATOM 616 C CA . ALA A 1 83 ? 5.977 15.133 6.555 1 88.25 83 ALA A CA 1
ATOM 617 C C . ALA A 1 83 ? 5.348 16.344 5.867 1 88.25 83 ALA A C 1
ATOM 619 O O . ALA A 1 83 ? 5.176 17.391 6.48 1 88.25 83 ALA A O 1
ATOM 620 N N . ALA A 1 84 ? 4.992 16.172 4.656 1 91.25 84 ALA A N 1
ATOM 621 C CA . ALA A 1 84 ? 4.418 17.266 3.887 1 91.25 84 ALA A CA 1
ATOM 622 C C . ALA A 1 84 ? 3.074 17.703 4.465 1 91.25 84 ALA A C 1
ATOM 624 O O . ALA A 1 84 ? 2.828 18.891 4.66 1 91.25 84 ALA A O 1
ATOM 625 N N . ILE A 1 85 ? 2.266 16.766 4.766 1 87.94 85 ILE A N 1
ATOM 626 C CA . ILE A 1 85 ? 0.915 17.094 5.203 1 87.94 85 ILE A CA 1
ATOM 627 C C . ILE A 1 85 ? 0.956 17.641 6.625 1 87.94 85 ILE A C 1
ATOM 629 O O . ILE A 1 85 ? 0.028 18.344 7.055 1 87.94 85 ILE A O 1
ATOM 633 N N . ALA A 1 86 ? 2.016 17.344 7.32 1 84.62 86 ALA A N 1
ATOM 634 C CA . ALA A 1 86 ? 2.162 17.844 8.688 1 84.62 86 ALA A CA 1
ATOM 635 C C . ALA A 1 86 ? 2.951 19.141 8.711 1 84.62 86 ALA A C 1
ATOM 637 O O . ALA A 1 86 ? 3.139 19.75 9.773 1 84.62 86 ALA A O 1
ATOM 638 N N . ASP A 1 87 ? 3.459 19.531 7.57 1 88.31 87 ASP A N 1
ATOM 639 C CA . ASP A 1 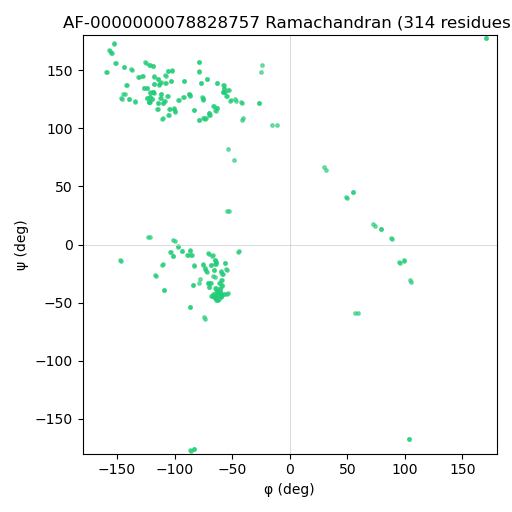87 ? 4.281 20.734 7.48 1 88.31 87 ASP A CA 1
ATOM 640 C C . ASP A 1 87 ? 3.469 21.984 7.824 1 88.31 87 ASP A C 1
ATOM 642 O O . ASP A 1 87 ? 2.533 22.328 7.105 1 88.31 87 ASP A O 1
ATOM 646 N N . PRO A 1 88 ? 3.799 22.656 8.898 1 88.75 88 PRO A N 1
ATOM 647 C CA . PRO A 1 88 ? 3.039 23.844 9.297 1 88.75 88 PRO A CA 1
ATOM 648 C C . PRO A 1 88 ? 3.021 24.922 8.211 1 88.75 88 PRO A C 1
ATOM 650 O O . PRO A 1 88 ? 2.064 25.703 8.117 1 88.75 88 PRO A O 1
ATOM 653 N N . ALA A 1 89 ? 3.996 24.906 7.387 1 91 89 ALA A N 1
ATOM 654 C CA . ALA A 1 89 ? 4.062 25.922 6.328 1 91 89 ALA A CA 1
ATOM 655 C C . ALA A 1 89 ? 2.916 25.734 5.336 1 91 89 ALA A C 1
ATOM 657 O O . ALA A 1 89 ? 2.469 26.703 4.719 1 91 89 ALA A O 1
ATOM 658 N N . LEU A 1 90 ? 2.439 24.578 5.188 1 89.5 90 LEU A N 1
ATOM 659 C CA . LEU A 1 90 ? 1.375 24.297 4.227 1 89.5 90 LEU A CA 1
ATOM 660 C C . LEU A 1 90 ? 0.009 24.625 4.82 1 89.5 90 LEU A C 1
ATOM 662 O O . LEU A 1 90 ? -0.986 24.703 4.098 1 89.5 90 LEU A O 1
ATOM 666 N N . ASN A 1 91 ? -0.09 24.734 6.043 1 87.56 91 ASN A N 1
ATOM 667 C CA . ASN A 1 91 ? -1.313 25.109 6.746 1 87.56 91 ASN A CA 1
ATOM 668 C C . ASN A 1 91 ? -2.477 24.188 6.375 1 87.56 91 ASN A C 1
ATOM 670 O O . ASN A 1 91 ? -3.562 24.656 6.043 1 87.56 91 ASN A O 1
ATOM 674 N N . ILE A 1 92 ? -2.193 22.938 6.359 1 84.44 92 ILE A N 1
ATOM 675 C CA . ILE A 1 92 ? -3.217 21.938 6.051 1 84.44 92 ILE A CA 1
ATOM 676 C C . ILE A 1 92 ? -3.953 21.547 7.328 1 84.44 92 ILE A C 1
ATOM 678 O O . ILE A 1 92 ? -3.324 21.266 8.352 1 84.44 92 ILE A O 1
ATOM 682 N N . ASN A 1 93 ? -5.289 21.609 7.223 1 78.38 93 ASN A N 1
ATOM 683 C CA . ASN A 1 93 ? -6.102 21.094 8.32 1 78.38 93 ASN A CA 1
ATOM 684 C C . ASN A 1 93 ? -6.195 19.578 8.281 1 78.38 93 ASN A C 1
ATOM 686 O O . ASN A 1 93 ? -6.941 19.016 7.473 1 78.38 93 ASN A O 1
ATOM 690 N N . MET A 1 94 ? -5.559 18.859 9.141 1 75.75 94 MET A N 1
ATOM 691 C CA . MET A 1 94 ? -5.441 17.406 9.148 1 75.75 94 MET A CA 1
ATOM 692 C C . MET A 1 94 ? -6.797 16.75 9.398 1 75.75 94 MET A C 1
ATOM 694 O O . MET A 1 94 ? -7.023 15.617 8.984 1 75.75 94 MET A O 1
ATOM 698 N N . GLN A 1 95 ? -7.688 17.531 10 1 72.75 95 GLN A N 1
ATOM 699 C CA . GLN A 1 95 ? -9 16.969 10.281 1 72.75 95 GLN A CA 1
ATOM 700 C C . GLN A 1 95 ? -9.82 16.812 9.008 1 72.75 95 GLN A C 1
ATOM 702 O O . GLN A 1 95 ? -10.758 16.016 8.961 1 72.75 95 GLN A O 1
ATOM 707 N N . MET A 1 96 ? -9.414 17.609 8.047 1 79.31 96 MET A N 1
ATOM 708 C CA . MET A 1 96 ? -10.164 17.594 6.797 1 79.31 96 MET A CA 1
ATOM 709 C C . MET A 1 96 ? -9.445 16.766 5.742 1 79.31 96 MET A C 1
ATOM 711 O O . MET A 1 96 ? -9.914 16.641 4.613 1 79.31 96 MET A O 1
ATOM 715 N N . LEU A 1 97 ? -8.344 16.156 6.168 1 81.56 97 LEU A N 1
ATOM 716 C CA . LEU A 1 97 ? -7.488 15.445 5.223 1 81.56 97 LEU A CA 1
ATOM 717 C C . LEU A 1 97 ? -7.965 14.008 5.039 1 81.56 97 LEU A C 1
ATOM 719 O O . LEU A 1 97 ? -8.258 13.32 6.016 1 81.56 97 LEU A O 1
ATOM 723 N N . VAL A 1 98 ? -8.133 13.664 3.707 1 81.56 98 VAL A N 1
ATOM 724 C CA . VAL A 1 98 ? -8.352 12.273 3.342 1 81.56 98 VAL A CA 1
ATOM 725 C C . VAL A 1 98 ? -7.223 11.789 2.439 1 81.56 98 VAL A C 1
ATOM 727 O O . VAL A 1 98 ? -6.766 12.523 1.559 1 81.56 98 VAL A O 1
ATOM 730 N N . HIS A 1 99 ? -6.688 10.617 2.82 1 86.44 99 HIS A N 1
ATOM 731 C CA . HIS A 1 99 ? -5.77 9.961 1.895 1 86.44 99 HIS A CA 1
ATOM 732 C C . HIS A 1 99 ? -6.508 9.438 0.667 1 86.44 99 HIS A C 1
ATOM 734 O O . HIS A 1 99 ? -7.27 8.477 0.761 1 86.44 99 HIS A O 1
ATOM 740 N N . GLY A 1 100 ? -6.246 10.039 -0.466 1 91.81 100 GLY A N 1
ATOM 741 C CA . GLY A 1 100 ? -7.031 9.742 -1.655 1 91.81 100 GLY A CA 1
ATOM 742 C C . GLY A 1 100 ? -6.5 8.555 -2.438 1 91.81 100 GLY A C 1
ATOM 743 O O . GLY A 1 100 ? -7.262 7.656 -2.803 1 91.81 100 GLY A O 1
ATOM 744 N N . GLU A 1 101 ? -5.215 8.648 -2.775 1 94.75 101 GLU A N 1
ATOM 745 C CA . GLU A 1 101 ? -4.641 7.621 -3.635 1 94.75 101 GLU A CA 1
ATOM 746 C C . GLU A 1 101 ? -3.193 7.324 -3.248 1 94.75 101 GLU A C 1
ATOM 748 O O . GLU A 1 101 ? -2.5 8.188 -2.707 1 94.75 101 GLU A O 1
ATOM 753 N N . GLN A 1 102 ? -2.801 6.145 -3.527 1 95.12 102 GLN A N 1
ATOM 754 C CA . GLN A 1 102 ? -1.42 5.703 -3.371 1 95.12 102 GLN A CA 1
ATOM 755 C C . GLN A 1 102 ? -0.99 4.82 -4.539 1 95.12 102 GLN A C 1
ATOM 757 O O . GLN A 1 102 ? -1.668 3.848 -4.871 1 95.12 102 GLN A O 1
ATOM 762 N N . ASP A 1 103 ? 0.106 5.242 -5.141 1 97.38 103 ASP A N 1
ATOM 763 C CA . ASP A 1 103 ? 0.714 4.477 -6.227 1 97.38 103 ASP A CA 1
ATOM 764 C C . ASP A 1 103 ? 2.16 4.113 -5.898 1 97.38 103 ASP A C 1
ATOM 766 O O . ASP A 1 103 ? 2.969 4.988 -5.578 1 97.38 103 ASP A O 1
ATOM 770 N N . LEU A 1 104 ? 2.455 2.822 -5.906 1 97.56 104 LEU A N 1
ATOM 771 C CA . LEU A 1 104 ? 3.807 2.338 -5.645 1 97.56 104 LEU A CA 1
ATOM 772 C C . LEU A 1 104 ? 4.332 1.531 -6.828 1 97.56 104 LEU A C 1
ATOM 774 O O . LEU A 1 104 ? 3.631 0.667 -7.355 1 97.56 104 LEU A O 1
ATOM 778 N N . GLU A 1 105 ? 5.527 1.876 -7.234 1 97.88 105 GLU A N 1
ATOM 779 C CA . GLU A 1 105 ? 6.273 1.102 -8.227 1 97.88 105 GLU A CA 1
ATOM 780 C C . GLU A 1 105 ? 7.445 0.365 -7.578 1 97.88 105 GLU A C 1
ATOM 782 O O . GLU A 1 105 ? 8.273 0.977 -6.898 1 97.88 105 GLU A O 1
ATOM 787 N N . PHE A 1 106 ? 7.473 -0.927 -7.75 1 96.88 106 PHE A N 1
ATOM 788 C CA . PHE A 1 106 ? 8.531 -1.751 -7.172 1 96.88 106 PHE A CA 1
ATOM 789 C C . PHE A 1 106 ? 9.578 -2.104 -8.227 1 96.88 106 PHE A C 1
ATOM 791 O O . PHE A 1 106 ? 9.297 -2.859 -9.156 1 96.88 106 PHE A O 1
ATOM 798 N N . LEU A 1 107 ? 10.82 -1.617 -8.008 1 96.25 107 LEU A N 1
ATOM 799 C CA . LEU A 1 107 ? 11.828 -1.693 -9.062 1 96.25 107 LEU A CA 1
ATOM 800 C C . LEU A 1 107 ? 12.914 -2.705 -8.703 1 96.25 107 LEU A C 1
ATOM 802 O O . LEU A 1 107 ? 13.695 -3.111 -9.562 1 96.25 107 LEU A O 1
ATOM 806 N N . ASP A 1 108 ? 12.977 -3.047 -7.473 1 94.5 108 ASP A N 1
ATOM 807 C CA . ASP A 1 108 ? 13.891 -4.074 -6.988 1 94.5 108 ASP A CA 1
ATOM 808 C C . ASP A 1 108 ? 13.367 -4.711 -5.699 1 94.5 108 ASP A C 1
ATOM 810 O O . ASP A 1 108 ? 12.43 -4.199 -5.082 1 94.5 108 ASP A O 1
ATOM 814 N N . VAL A 1 109 ? 13.945 -5.855 -5.332 1 93.31 109 VAL A N 1
ATOM 815 C CA . VAL A 1 109 ? 13.523 -6.559 -4.125 1 93.31 109 VAL A CA 1
ATOM 816 C C . VAL A 1 109 ? 14.133 -5.887 -2.895 1 93.31 109 VAL A C 1
ATOM 818 O O . VAL A 1 109 ? 15.109 -5.145 -3.006 1 93.31 109 VAL A O 1
ATOM 821 N N . MET A 1 110 ? 13.508 -6.086 -1.736 1 94.94 110 MET A N 1
ATOM 822 C CA . MET A 1 110 ? 13.969 -5.586 -0.444 1 94.94 110 MET A CA 1
ATOM 823 C C . MET A 1 110 ? 14.406 -6.734 0.459 1 94.94 110 MET A C 1
ATOM 825 O O . MET A 1 110 ? 13.68 -7.723 0.606 1 94.94 110 MET A O 1
ATOM 829 N N . ARG A 1 111 ? 15.57 -6.602 1.006 1 94.25 111 ARG A N 1
ATOM 830 C CA . ARG A 1 111 ? 16.156 -7.684 1.793 1 94.25 111 ARG A CA 1
ATOM 831 C C . ARG A 1 111 ? 16.391 -7.242 3.232 1 94.25 111 ARG A C 1
ATOM 833 O O . ARG A 1 111 ? 16.531 -6.047 3.508 1 94.25 111 ARG A O 1
ATOM 840 N N . PRO A 1 112 ? 16.375 -8.297 4.105 1 92.5 112 PRO A N 1
ATOM 841 C CA . PRO A 1 112 ? 16.797 -7.945 5.469 1 92.5 112 PRO A CA 1
ATOM 842 C C . PRO A 1 112 ? 18.141 -7.246 5.512 1 92.5 112 PRO A C 1
ATOM 844 O O . PRO A 1 112 ? 19.094 -7.664 4.832 1 92.5 112 PRO A O 1
ATOM 847 N N . GLY A 1 113 ? 18.203 -6.141 6.27 1 93.69 113 GLY A N 1
ATOM 848 C CA . GLY A 1 113 ? 19.453 -5.418 6.418 1 93.69 113 GLY A CA 1
ATOM 849 C C . GLY A 1 113 ? 19.594 -4.258 5.449 1 93.69 113 GLY A C 1
ATOM 850 O O . GLY A 1 113 ? 20.438 -3.387 5.633 1 93.69 113 GLY A O 1
ATOM 851 N N . ASP A 1 114 ? 18.719 -4.273 4.406 1 94.75 114 ASP A N 1
ATOM 852 C CA . ASP A 1 114 ? 18.75 -3.109 3.525 1 94.75 114 ASP A CA 1
ATOM 853 C C . ASP A 1 114 ? 18.484 -1.823 4.305 1 94.75 114 ASP A C 1
ATOM 855 O O . ASP A 1 114 ? 17.625 -1.791 5.191 1 94.75 114 ASP A O 1
ATOM 859 N N . VAL A 1 115 ? 19.234 -0.825 4 1 96.19 115 VAL A N 1
ATOM 860 C CA . VAL A 1 115 ? 18.969 0.514 4.516 1 96.19 115 VAL A CA 1
ATOM 861 C C . VAL A 1 115 ? 18.359 1.383 3.412 1 96.19 115 VAL A C 1
ATOM 863 O O . VAL A 1 115 ? 19.062 1.763 2.467 1 96.19 115 VAL A O 1
ATOM 866 N N . MET A 1 116 ? 17.094 1.716 3.611 1 95.31 116 MET A N 1
ATOM 867 C CA . MET A 1 116 ? 16.391 2.518 2.613 1 95.31 116 MET A CA 1
ATOM 868 C C . MET A 1 116 ? 16.5 4.004 2.932 1 95.31 116 MET A C 1
ATOM 870 O O . MET A 1 116 ? 16.234 4.426 4.059 1 95.31 116 MET A O 1
ATOM 874 N N . THR A 1 117 ? 16.938 4.711 1.966 1 96.69 117 THR A N 1
ATOM 875 C CA . THR A 1 117 ? 16.906 6.168 2.018 1 96.69 117 THR A CA 1
ATOM 876 C C . THR A 1 117 ? 15.789 6.719 1.144 1 96.69 117 THR A C 1
ATOM 878 O O . THR A 1 117 ? 15.789 6.523 -0.074 1 96.69 117 THR A O 1
ATOM 881 N N . THR A 1 118 ? 14.812 7.395 1.821 1 96.38 118 THR A N 1
ATOM 882 C CA . THR A 1 118 ? 13.641 7.891 1.101 1 96.38 118 THR A CA 1
ATOM 883 C C . THR A 1 118 ? 13.641 9.414 1.062 1 96.38 118 THR A C 1
ATOM 885 O O . THR A 1 118 ? 13.836 10.07 2.09 1 96.38 118 THR A O 1
ATOM 888 N N . THR A 1 119 ? 13.531 9.945 -0.139 1 97.62 119 THR A N 1
ATOM 889 C CA . THR A 1 119 ? 13.297 11.367 -0.348 1 97.62 119 THR A CA 1
ATOM 890 C C . THR A 1 119 ? 12.016 11.594 -1.148 1 97.62 119 THR A C 1
ATOM 892 O O . THR A 1 119 ? 11.531 10.68 -1.82 1 97.62 119 THR A O 1
ATOM 895 N N . GLY A 1 120 ? 11.453 12.734 -0.957 1 97.94 120 GLY A N 1
ATOM 896 C CA . GLY A 1 120 ? 10.242 13.062 -1.699 1 97.94 120 GLY A CA 1
ATOM 897 C C . GLY A 1 120 ? 10.062 14.555 -1.905 1 97.94 120 GLY A C 1
ATOM 898 O O . GLY A 1 120 ? 10.844 15.359 -1.399 1 97.94 120 GLY A O 1
ATOM 899 N N . ARG A 1 121 ? 9.07 14.883 -2.697 1 98.5 121 ARG A N 1
ATOM 900 C CA . ARG A 1 121 ? 8.75 16.281 -2.947 1 98.5 121 ARG A CA 1
ATOM 901 C C . ARG A 1 121 ? 7.27 16.469 -3.258 1 98.5 121 ARG A C 1
ATOM 903 O O . ARG A 1 121 ? 6.605 15.531 -3.711 1 98.5 121 ARG A O 1
ATOM 910 N N . ILE A 1 122 ? 6.828 17.641 -3.016 1 98.38 122 ILE A N 1
ATOM 911 C CA . ILE A 1 122 ? 5.496 18 -3.488 1 98.38 122 ILE A CA 1
ATOM 912 C C . ILE A 1 122 ? 5.508 18.125 -5.012 1 98.38 122 ILE A C 1
ATOM 914 O O . ILE A 1 122 ? 6.184 19 -5.566 1 98.38 122 ILE A O 1
ATOM 918 N N . ALA A 1 123 ? 4.824 17.25 -5.59 1 98.62 123 ALA A N 1
ATOM 919 C CA . ALA A 1 123 ? 4.801 17.219 -7.051 1 98.62 123 ALA A CA 1
ATOM 920 C C . ALA A 1 123 ? 3.764 18.188 -7.602 1 98.62 123 ALA A C 1
ATOM 922 O O . ALA A 1 123 ? 3.934 18.734 -8.695 1 98.62 123 ALA A O 1
ATOM 923 N N . ASP A 1 124 ? 2.67 18.312 -6.855 1 97.75 124 ASP A N 1
ATOM 924 C CA . ASP A 1 124 ? 1.61 19.188 -7.336 1 97.75 124 ASP A CA 1
ATOM 925 C C . ASP A 1 124 ? 0.695 19.625 -6.191 1 97.75 124 ASP A C 1
ATOM 927 O O . ASP A 1 124 ? 0.568 18.922 -5.188 1 97.75 124 ASP A O 1
ATOM 931 N N . LEU A 1 125 ? 0.15 20.797 -6.277 1 96.38 125 LEU A N 1
ATOM 932 C CA . LEU A 1 125 ? -0.882 21.391 -5.434 1 96.38 125 LEU A CA 1
ATOM 933 C C . LEU A 1 125 ? -1.952 22.062 -6.281 1 96.38 125 LEU A C 1
ATOM 935 O O . LEU A 1 125 ? -1.646 22.953 -7.082 1 96.38 125 LEU A O 1
ATOM 939 N N . TYR A 1 126 ? -3.154 21.594 -6.043 1 94.62 126 TYR A N 1
ATOM 940 C CA . TYR A 1 126 ? -4.203 22.266 -6.801 1 94.62 126 TYR A CA 1
ATOM 941 C C . TYR A 1 126 ? -5.555 22.125 -6.109 1 94.62 126 TYR A C 1
ATOM 943 O O . TYR A 1 126 ? -5.688 21.359 -5.148 1 94.62 126 TYR A O 1
ATOM 951 N N . GLU A 1 127 ? -6.5 22.891 -6.539 1 92.88 127 GLU A N 1
ATOM 952 C CA . GLU A 1 127 ? -7.863 22.859 -6.012 1 92.88 127 GLU A CA 1
ATOM 953 C C . GLU A 1 127 ? -8.867 22.469 -7.098 1 92.88 127 GLU A C 1
ATOM 955 O O . GLU A 1 127 ? -8.688 22.812 -8.266 1 92.88 127 GLU A O 1
ATOM 960 N N . ARG A 1 128 ? -9.734 21.688 -6.711 1 89.69 128 ARG A N 1
ATOM 961 C CA . ARG A 1 128 ? -10.836 21.297 -7.578 1 89.69 128 ARG A CA 1
ATOM 962 C C . ARG A 1 128 ? -12.125 21.109 -6.773 1 89.69 128 ARG A C 1
ATOM 964 O O . ARG A 1 128 ? -12.156 20.359 -5.805 1 89.69 128 ARG A O 1
ATOM 971 N N . ALA A 1 129 ? -13.25 21.766 -7.262 1 89.06 129 ALA A N 1
ATOM 972 C CA . ALA A 1 129 ? -14.578 21.656 -6.656 1 89.06 129 ALA A CA 1
ATOM 973 C C . ALA A 1 129 ? -14.508 21.875 -5.148 1 89.06 129 ALA A C 1
ATOM 975 O O . ALA A 1 129 ? -15.047 21.078 -4.371 1 89.06 129 ALA A O 1
ATOM 976 N N . ARG A 1 130 ? -13.789 22.75 -4.609 1 87.31 130 ARG A N 1
ATOM 977 C CA . ARG A 1 130 ? -13.672 23.188 -3.223 1 87.31 130 ARG A CA 1
ATOM 978 C C . ARG A 1 130 ? -12.82 22.219 -2.408 1 87.31 130 ARG A C 1
ATOM 980 O O . ARG A 1 130 ? -12.922 22.188 -1.182 1 87.31 130 ARG A O 1
ATOM 987 N N . MET A 1 131 ? -12.133 21.359 -3.162 1 91.69 131 MET A N 1
ATOM 988 C CA . MET A 1 131 ? -11.219 20.453 -2.494 1 91.69 131 MET A CA 1
ATOM 989 C C . MET A 1 131 ? -9.773 20.781 -2.85 1 91.69 131 MET A C 1
ATOM 991 O O . MET A 1 131 ? -9.477 21.172 -3.979 1 91.69 131 MET A O 1
ATOM 995 N N . GLY A 1 132 ? -8.93 20.719 -1.89 1 93.19 132 GLY A N 1
ATOM 996 C CA . GLY A 1 132 ? -7.496 20.812 -2.131 1 93.19 132 GLY A CA 1
ATOM 997 C C . GLY A 1 132 ? -6.832 19.469 -2.34 1 93.19 132 GLY A C 1
ATOM 998 O O . GLY A 1 132 ? -7.211 18.469 -1.709 1 93.19 132 GLY A O 1
ATOM 999 N N . PHE A 1 133 ? -5.887 19.469 -3.291 1 95.19 133 PHE A N 1
ATOM 1000 C CA . PHE A 1 133 ? -5.145 18.234 -3.58 1 95.19 133 PHE A CA 1
ATOM 1001 C C . PHE A 1 133 ? -3.648 18.453 -3.375 1 95.19 133 PHE A C 1
ATOM 1003 O O . PHE A 1 133 ? -3.076 19.406 -3.902 1 95.19 133 PHE A O 1
ATOM 1010 N N . VAL A 1 134 ? -3.102 17.594 -2.592 1 95.75 134 VAL A N 1
ATOM 1011 C CA . VAL A 1 134 ? -1.661 17.562 -2.355 1 95.75 134 VAL A CA 1
ATOM 1012 C C . VAL A 1 134 ? -1.066 16.281 -2.912 1 95.75 134 VAL A C 1
ATOM 1014 O O . VAL A 1 134 ? -1.397 15.18 -2.447 1 95.75 134 VAL A O 1
ATOM 1017 N N . ILE A 1 135 ? -0.178 16.391 -3.906 1 98.06 135 ILE A N 1
ATOM 1018 C CA . ILE A 1 135 ? 0.474 15.227 -4.504 1 98.06 135 ILE A CA 1
ATOM 1019 C C . ILE A 1 135 ? 1.953 15.219 -4.125 1 98.06 135 ILE A C 1
ATOM 1021 O O . ILE A 1 135 ? 2.682 16.172 -4.41 1 98.06 135 ILE A O 1
ATOM 1025 N N . VAL A 1 136 ? 2.355 14.164 -3.506 1 97.56 136 VAL A N 1
ATOM 1026 C CA . VAL A 1 136 ? 3.746 13.984 -3.1 1 97.56 136 VAL A CA 1
ATOM 1027 C C . VAL A 1 136 ? 4.332 12.75 -3.777 1 97.56 136 VAL A C 1
ATOM 1029 O O . VAL A 1 136 ? 3.695 11.695 -3.812 1 97.56 136 VAL A O 1
ATOM 1032 N N . THR A 1 137 ? 5.5 12.906 -4.371 1 98.75 137 THR A N 1
ATOM 1033 C CA . THR A 1 137 ? 6.23 11.758 -4.91 1 98.75 137 THR A CA 1
ATOM 1034 C C . THR A 1 137 ? 7.422 11.414 -4.02 1 98.75 137 THR A C 1
ATOM 1036 O O . THR A 1 137 ? 7.949 12.281 -3.314 1 98.75 137 THR A O 1
ATOM 1039 N N . SER A 1 138 ? 7.785 10.141 -3.973 1 98.12 138 SER A N 1
ATOM 1040 C CA . SER A 1 138 ? 8.93 9.695 -3.188 1 98.12 138 SER A CA 1
ATOM 1041 C C . SER A 1 138 ? 9.766 8.68 -3.957 1 98.12 138 SER A C 1
ATOM 1043 O O . SER A 1 138 ? 9.258 7.988 -4.844 1 98.12 138 SER A O 1
ATOM 1045 N N . GLU A 1 139 ? 11.047 8.672 -3.66 1 98.75 139 GLU A N 1
ATOM 1046 C CA . GLU A 1 139 ? 12 7.672 -4.129 1 98.75 139 GLU A CA 1
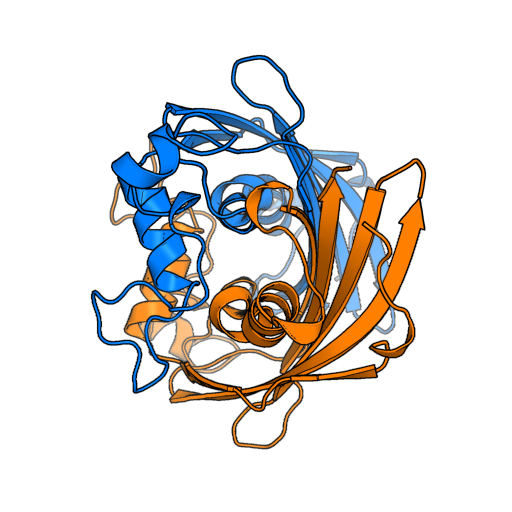ATOM 1047 C C . GLU A 1 139 ? 12.758 7.047 -2.967 1 98.75 139 GLU A C 1
ATOM 1049 O O . GLU A 1 139 ? 13.219 7.754 -2.066 1 98.75 139 GLU A O 1
ATOM 1054 N N . SER A 1 140 ? 12.867 5.758 -2.992 1 98.12 140 SER A N 1
ATOM 1055 C CA . SER A 1 140 ? 13.633 5.035 -1.98 1 98.12 140 SER A CA 1
ATOM 1056 C C . SER A 1 140 ? 14.773 4.25 -2.609 1 98.12 140 SER A C 1
ATOM 1058 O O . SER A 1 140 ? 14.562 3.461 -3.533 1 98.12 140 SER A O 1
ATOM 1060 N N . ARG A 1 141 ? 15.914 4.52 -2.105 1 98.69 141 ARG A N 1
ATOM 1061 C CA . ARG A 1 141 ? 17.109 3.828 -2.561 1 98.69 141 ARG A CA 1
ATOM 1062 C C . ARG A 1 141 ? 17.75 3.025 -1.428 1 98.69 141 ARG A C 1
ATOM 1064 O O . ARG A 1 141 ? 17.734 3.459 -0.274 1 98.69 141 ARG A O 1
ATOM 1071 N N . ASN A 1 142 ? 18.328 1.837 -1.771 1 97.94 142 ASN A N 1
ATOM 1072 C CA . ASN A 1 142 ? 19 1.046 -0.749 1 97.94 142 ASN A CA 1
ATOM 1073 C C . ASN A 1 142 ? 20.422 1.533 -0.514 1 97.94 142 ASN A C 1
ATOM 1075 O O . ASN A 1 142 ? 20.828 2.559 -1.063 1 97.94 142 ASN A O 1
ATOM 1079 N N . GLN A 1 143 ? 21.188 0.831 0.347 1 97.75 143 GLN A N 1
ATOM 1080 C CA . GLN A 1 143 ? 22.516 1.251 0.77 1 97.75 143 GLN A CA 1
ATOM 1081 C C . GLN A 1 143 ? 23.484 1.267 -0.407 1 97.75 143 GLN A C 1
ATOM 1083 O O . GLN A 1 143 ? 24.562 1.868 -0.325 1 97.75 143 GLN A O 1
ATOM 1088 N N . HIS A 1 144 ? 23.156 0.662 -1.482 1 97.94 144 HIS A N 1
ATOM 1089 C CA . HIS A 1 144 ? 24.016 0.605 -2.656 1 97.94 144 HIS A CA 1
ATOM 1090 C C . HIS A 1 144 ? 23.625 1.674 -3.674 1 97.94 144 HIS A C 1
ATOM 1092 O O . HIS A 1 144 ? 24.203 1.737 -4.762 1 97.94 144 HIS A O 1
ATOM 1098 N N . GLY A 1 145 ? 22.609 2.414 -3.354 1 97.88 145 GLY A N 1
ATOM 1099 C CA . GLY A 1 145 ? 22.172 3.484 -4.238 1 97.88 145 GLY A CA 1
ATOM 1100 C C . GLY A 1 145 ? 21.188 3.025 -5.289 1 97.88 145 GLY A C 1
ATOM 1101 O O . GLY A 1 145 ? 20.781 3.805 -6.152 1 97.88 145 GLY A O 1
ATOM 1102 N N . THR A 1 146 ? 20.75 1.772 -5.219 1 98.06 146 THR A N 1
ATOM 1103 C CA . THR A 1 146 ? 19.781 1.229 -6.168 1 98.06 146 THR A CA 1
ATOM 1104 C C . THR A 1 146 ? 18.375 1.75 -5.867 1 98.06 146 THR A C 1
ATOM 1106 O O . THR A 1 146 ? 17.922 1.71 -4.723 1 98.06 146 THR A O 1
ATOM 1109 N N . LEU A 1 147 ? 17.703 2.35 -6.926 1 98.5 147 LEU A N 1
ATOM 1110 C CA . LEU A 1 147 ? 16.312 2.736 -6.789 1 98.5 147 LEU A CA 1
ATOM 1111 C C . LEU A 1 147 ? 15.414 1.508 -6.629 1 98.5 147 LEU A C 1
ATOM 1113 O O . LEU A 1 147 ? 15.367 0.651 -7.512 1 98.5 147 LEU A O 1
ATOM 1117 N N . VAL A 1 148 ? 14.719 1.438 -5.5 1 98 148 VAL A N 1
ATOM 1118 C CA . VAL A 1 148 ? 13.984 0.222 -5.168 1 98 148 VAL A CA 1
ATOM 1119 C C . VAL A 1 148 ? 12.484 0.475 -5.289 1 98 148 VAL A C 1
ATOM 1121 O O . VAL A 1 148 ? 11.734 -0.395 -5.742 1 98 148 VAL A O 1
ATOM 1124 N N . VAL A 1 149 ? 12.039 1.698 -4.84 1 98.19 149 VAL A N 1
ATOM 1125 C CA . VAL A 1 149 ? 10.609 1.995 -4.832 1 98.19 149 VAL A CA 1
ATOM 1126 C C . VAL A 1 149 ? 10.383 3.449 -5.238 1 98.19 149 VAL A C 1
ATOM 1128 O O . VAL A 1 149 ? 11.094 4.348 -4.785 1 98.19 149 VAL A O 1
ATOM 1131 N N . LYS A 1 150 ? 9.398 3.678 -6.059 1 98.75 150 LYS A N 1
ATOM 1132 C CA . LYS A 1 150 ? 8.82 4.992 -6.297 1 98.75 150 LYS A CA 1
ATOM 1133 C C . LYS A 1 150 ? 7.379 5.055 -5.789 1 98.75 150 LYS A C 1
ATOM 1135 O O . LYS A 1 150 ? 6.613 4.102 -5.957 1 98.75 150 LYS A O 1
ATOM 1140 N N . GLY A 1 151 ? 7.094 6.105 -5.18 1 98.25 151 GLY A N 1
ATOM 1141 C CA . GLY A 1 151 ? 5.746 6.285 -4.668 1 98.25 151 GLY A CA 1
ATOM 1142 C C . GLY A 1 151 ? 5.113 7.594 -5.098 1 98.25 151 GLY A C 1
ATOM 1143 O O . GLY A 1 151 ? 5.809 8.594 -5.281 1 98.25 151 GLY A O 1
ATOM 1144 N N . THR A 1 152 ? 3.799 7.621 -5.348 1 98.5 152 THR A N 1
ATOM 1145 C CA . THR A 1 152 ? 2.961 8.805 -5.488 1 98.5 152 THR A CA 1
ATOM 1146 C C . THR A 1 152 ? 1.79 8.758 -4.508 1 98.5 152 THR A C 1
ATOM 1148 O O . THR A 1 152 ? 1.054 7.77 -4.461 1 98.5 152 THR A O 1
ATOM 1151 N N . TRP A 1 153 ? 1.664 9.773 -3.764 1 96.25 153 TRP A N 1
ATOM 1152 C CA . TRP A 1 153 ? 0.656 9.875 -2.713 1 96.25 153 TRP A CA 1
ATOM 1153 C C . TRP A 1 153 ? -0.214 11.109 -2.904 1 96.25 153 TRP A C 1
ATOM 1155 O O . TRP A 1 153 ? 0.298 12.203 -3.16 1 96.25 153 TRP A O 1
ATOM 1165 N N . THR A 1 154 ? -1.495 10.961 -2.766 1 96.56 154 THR A N 1
ATOM 1166 C CA . THR A 1 154 ? -2.434 12.062 -2.934 1 96.56 154 THR A CA 1
ATOM 1167 C C . THR A 1 154 ? -3.266 12.266 -1.67 1 96.56 154 THR A C 1
ATOM 1169 O O . THR A 1 154 ? -3.924 11.328 -1.202 1 96.56 154 THR A O 1
ATOM 1172 N N . ALA A 1 155 ? -3.213 13.383 -1.152 1 93.69 155 ALA A N 1
ATOM 1173 C CA . ALA A 1 155 ? -4.125 13.805 -0.092 1 93.69 155 ALA A CA 1
ATOM 1174 C C . ALA A 1 155 ? -5.211 14.734 -0.637 1 93.69 155 ALA A C 1
ATOM 1176 O O . ALA A 1 155 ? -4.938 15.586 -1.48 1 93.69 155 ALA A O 1
ATOM 1177 N N . ILE A 1 156 ? -6.363 14.555 -0.145 1 92.12 156 ILE A N 1
ATOM 1178 C CA . ILE A 1 156 ? -7.488 15.422 -0.466 1 92.12 156 ILE A CA 1
ATOM 1179 C C . ILE A 1 156 ? -7.926 16.188 0.783 1 92.12 156 ILE A C 1
ATOM 1181 O O . ILE A 1 156 ? -8.18 15.586 1.829 1 92.12 156 ILE A O 1
ATOM 1185 N N . ILE A 1 157 ? -7.902 17.406 0.68 1 90.06 157 ILE A N 1
ATOM 1186 C CA . ILE A 1 157 ? -8.359 18.281 1.757 1 90.06 157 ILE A CA 1
ATOM 1187 C C . ILE A 1 157 ? -9.773 18.766 1.46 1 90.06 157 ILE A C 1
ATOM 1189 O O . ILE A 1 157 ? -9.984 19.547 0.523 1 90.06 157 ILE A O 1
ATOM 1193 N N . ARG A 1 158 ? -10.625 18.312 2.322 1 84.81 158 ARG A N 1
ATOM 1194 C CA . ARG A 1 158 ? -12.016 18.688 2.117 1 84.81 158 ARG A CA 1
ATOM 1195 C C . ARG A 1 158 ? -12.258 20.125 2.576 1 84.81 158 ARG A C 1
ATOM 1197 O O . ARG A 1 158 ? -11.68 20.578 3.57 1 84.81 158 ARG A O 1
ATOM 1204 N N . GLY A 1 159 ? -13.008 20.828 1.827 1 73.56 159 GLY A N 1
ATOM 1205 C CA . GLY A 1 159 ? -13.367 22.203 2.15 1 73.56 159 GLY A CA 1
ATOM 1206 C C . GLY A 1 159 ? -14.516 22.297 3.139 1 73.56 159 GLY A C 1
ATOM 1207 O O . GLY A 1 159 ? -15.234 21.328 3.359 1 73.56 159 GLY A O 1
ATOM 1208 N N . MET B 1 1 ? 6.801 -17.406 -21.594 1 56.31 1 MET B N 1
ATOM 1209 C CA . MET B 1 1 ? 5.539 -18.062 -21.266 1 56.31 1 MET B CA 1
ATOM 1210 C C . MET B 1 1 ? 4.352 -17.234 -21.734 1 56.31 1 MET B C 1
ATOM 1212 O O . MET B 1 1 ? 4.355 -16 -21.594 1 56.31 1 MET B O 1
ATOM 1216 N N . ALA B 1 2 ? 3.629 -17.812 -22.703 1 72.06 2 ALA B N 1
ATOM 1217 C CA . ALA B 1 2 ? 2.572 -17.031 -23.359 1 72.06 2 ALA B CA 1
ATOM 1218 C C . ALA B 1 2 ? 1.373 -16.859 -22.438 1 72.06 2 ALA B C 1
ATOM 1220 O O . ALA B 1 2 ? 0.843 -17.828 -21.891 1 72.06 2 ALA B O 1
ATOM 1221 N N . LEU B 1 3 ? 1.176 -15.656 -21.938 1 83.44 3 LEU B N 1
ATOM 1222 C CA . LEU B 1 3 ? -0.04 -15.359 -21.188 1 83.44 3 LEU B CA 1
ATOM 1223 C C . LEU B 1 3 ? -1.271 -15.492 -22.078 1 83.44 3 LEU B C 1
ATOM 1225 O O . LEU B 1 3 ? -1.309 -14.938 -23.188 1 83.44 3 LEU B O 1
ATOM 1229 N N . ASP B 1 4 ? -2.156 -16.391 -21.766 1 89.5 4 ASP B N 1
ATOM 1230 C CA . ASP B 1 4 ? -3.385 -16.625 -22.516 1 89.5 4 ASP B CA 1
ATOM 1231 C C . ASP B 1 4 ? -4.406 -15.516 -22.266 1 89.5 4 ASP B C 1
ATOM 1233 O O . ASP B 1 4 ? -4.996 -15.445 -21.188 1 89.5 4 ASP B O 1
ATOM 1237 N N . LYS B 1 5 ? -4.652 -14.695 -23.219 1 92.94 5 LYS B N 1
ATOM 1238 C CA . LYS B 1 5 ? -5.512 -13.523 -23.094 1 92.94 5 LYS B CA 1
ATOM 1239 C C . LYS B 1 5 ? -6.969 -13.93 -22.875 1 92.94 5 LYS B C 1
ATOM 1241 O O . LYS B 1 5 ? -7.809 -13.094 -22.531 1 92.94 5 LYS B O 1
ATOM 1246 N N . GLN B 1 6 ? -7.242 -15.195 -23.031 1 94.06 6 GLN B N 1
ATOM 1247 C CA . GLN B 1 6 ? -8.609 -15.656 -22.828 1 94.06 6 GLN B CA 1
ATOM 1248 C C . GLN B 1 6 ? -9.047 -15.461 -21.375 1 94.06 6 GLN B C 1
ATOM 1250 O O . GLN B 1 6 ? -10.242 -15.477 -21.078 1 94.06 6 GLN B O 1
ATOM 1255 N N . PHE B 1 7 ? -8.117 -15.266 -20.547 1 95.81 7 PHE B N 1
ATOM 1256 C CA . PHE B 1 7 ? -8.422 -15.172 -19.125 1 95.81 7 PHE B CA 1
ATOM 1257 C C . PHE B 1 7 ? -8.742 -13.734 -18.734 1 95.81 7 PHE B C 1
ATOM 1259 O O . PHE B 1 7 ? -9.133 -13.469 -17.594 1 95.81 7 PHE B O 1
ATOM 1266 N N . ILE B 1 8 ? -8.516 -12.797 -19.688 1 97.25 8 ILE B N 1
ATOM 1267 C CA . ILE B 1 8 ? -8.922 -11.43 -19.391 1 97.25 8 ILE B CA 1
ATOM 1268 C C . ILE B 1 8 ? -10.406 -11.406 -19.016 1 97.25 8 ILE B C 1
ATOM 1270 O O . ILE B 1 8 ? -11.234 -12 -19.703 1 97.25 8 ILE B O 1
ATOM 1274 N N . GLY B 1 9 ? -10.711 -10.82 -17.906 1 98.06 9 GLY B N 1
ATOM 1275 C CA . GLY B 1 9 ? -12.086 -10.758 -17.422 1 98.06 9 GLY B CA 1
ATOM 1276 C C . GLY B 1 9 ? -12.398 -11.797 -16.359 1 98.06 9 GLY B C 1
ATOM 1277 O O . GLY B 1 9 ? -13.422 -11.711 -15.695 1 98.06 9 GLY B O 1
ATOM 1278 N N . ARG B 1 10 ? -11.531 -12.797 -16.188 1 97.62 10 ARG B N 1
ATOM 1279 C CA . ARG B 1 10 ? -11.742 -13.797 -15.148 1 97.62 10 ARG B CA 1
ATOM 1280 C C . ARG B 1 10 ? -11.859 -13.148 -13.773 1 97.62 10 ARG B C 1
ATOM 1282 O O . ARG B 1 10 ? -11.055 -12.281 -13.422 1 97.62 10 ARG B O 1
ATOM 1289 N N . GLU B 1 11 ? -12.875 -13.617 -13.062 1 97.94 11 GLU B N 1
ATOM 1290 C CA . GLU B 1 11 ? -13.188 -12.984 -11.789 1 97.94 11 GLU B CA 1
ATOM 1291 C C . GLU B 1 11 ? -12.68 -13.812 -10.617 1 97.94 11 GLU B C 1
ATOM 1293 O O . GLU B 1 11 ? -12.594 -15.039 -10.711 1 97.94 11 GLU B O 1
ATOM 1298 N N . TYR B 1 12 ? -12.344 -13.148 -9.578 1 95.75 12 TYR B N 1
ATOM 1299 C CA . TYR B 1 12 ? -11.891 -13.75 -8.328 1 95.75 12 TYR B CA 1
ATOM 1300 C C . TYR B 1 12 ? -12.633 -13.156 -7.141 1 95.75 12 TYR B C 1
ATOM 1302 O O . TYR B 1 12 ? -12.828 -11.938 -7.066 1 95.75 12 TYR B O 1
ATOM 1310 N N . GLY B 1 13 ? -12.906 -14.039 -6.133 1 93.44 13 GLY B N 1
ATOM 1311 C CA . GLY B 1 13 ? -13.688 -13.633 -4.977 1 93.44 13 GLY B CA 1
ATOM 1312 C C . GLY B 1 13 ? -15.117 -14.133 -5.016 1 93.44 13 GLY B C 1
ATOM 1313 O O . GLY B 1 13 ? -15.461 -15 -5.824 1 93.44 13 GLY B O 1
ATOM 1314 N N . PRO B 1 14 ? -15.961 -13.641 -4.199 1 96.12 14 PRO B N 1
ATOM 1315 C CA . PRO B 1 14 ? -15.703 -12.609 -3.189 1 96.12 14 PRO B CA 1
ATOM 1316 C C . PRO B 1 14 ? -14.867 -13.125 -2.021 1 96.12 14 PRO B C 1
ATOM 1318 O O . PRO B 1 14 ? -14.984 -14.289 -1.644 1 96.12 14 PRO B O 1
ATOM 1321 N N . TYR B 1 15 ? -13.992 -12.266 -1.546 1 91.12 15 TYR B N 1
ATOM 1322 C CA . TYR B 1 15 ? -13.242 -12.477 -0.313 1 91.12 15 TYR B CA 1
ATOM 1323 C C . TYR B 1 15 ? -13.75 -11.555 0.794 1 91.12 15 TYR B C 1
ATOM 1325 O O . TYR B 1 15 ? -14.07 -10.391 0.546 1 91.12 15 TYR B O 1
ATOM 1333 N N . HIS B 1 16 ? -13.836 -12.094 1.956 1 92.5 16 HIS B N 1
ATOM 1334 C CA . HIS B 1 16 ? -14.336 -11.32 3.084 1 92.5 16 HIS B CA 1
ATOM 1335 C C . HIS B 1 16 ? -13.258 -11.109 4.133 1 92.5 16 HIS B C 1
ATOM 1337 O O . HIS B 1 16 ? -12.453 -12.008 4.398 1 92.5 16 HIS B O 1
ATOM 1343 N N . TYR B 1 17 ? -13.281 -9.938 4.711 1 90.38 17 TYR B N 1
ATOM 1344 C CA . TYR B 1 17 ? -12.352 -9.594 5.777 1 90.38 17 TYR B CA 1
ATOM 1345 C C . TYR B 1 17 ? -13.008 -8.664 6.797 1 90.38 17 TYR B C 1
ATOM 1347 O O . TYR B 1 17 ? -13.57 -7.633 6.43 1 90.38 17 TYR B O 1
ATOM 1355 N N . THR B 1 18 ? -12.945 -9.062 7.988 1 92.81 18 THR B N 1
ATOM 1356 C CA . THR B 1 18 ? -13.461 -8.219 9.062 1 92.81 18 THR B CA 1
ATOM 1357 C C . THR B 1 18 ? -12.344 -7.414 9.711 1 92.81 18 THR B C 1
ATOM 1359 O O . THR B 1 18 ? -11.344 -7.98 10.156 1 92.81 18 THR B O 1
ATOM 1362 N N . LEU B 1 19 ? -12.547 -6.16 9.703 1 91.25 19 LEU B N 1
ATOM 1363 C CA . LEU B 1 19 ? -11.539 -5.289 10.297 1 91.25 19 LEU B CA 1
ATOM 1364 C C . LEU B 1 19 ? -11.609 -5.348 11.82 1 91.25 19 LEU B C 1
ATOM 1366 O O . LEU B 1 19 ? -12.672 -5.113 12.406 1 91.25 19 LEU B O 1
ATOM 1370 N N . GLY B 1 20 ? -10.469 -5.652 12.359 1 88.5 20 GLY B N 1
ATOM 1371 C CA . GLY B 1 20 ? -10.344 -5.629 13.812 1 88.5 20 GLY B CA 1
ATOM 1372 C C . GLY B 1 20 ? -9.508 -4.469 14.32 1 88.5 20 GLY B C 1
ATOM 1373 O O . GLY B 1 20 ? -8.523 -4.086 13.695 1 88.5 20 GLY B O 1
ATOM 1374 N N . GLU B 1 21 ? -9.93 -4.023 15.438 1 84.94 21 GLU B N 1
ATOM 1375 C CA . GLU B 1 21 ? -9.25 -2.871 16.016 1 84.94 21 GLU B CA 1
ATOM 1376 C C . GLU B 1 21 ? -7.781 -3.174 16.281 1 84.94 21 GLU B C 1
ATOM 1378 O O . GLU B 1 21 ? -6.91 -2.34 16.016 1 84.94 21 GLU B O 1
ATOM 1383 N N . GLU B 1 22 ? -7.535 -4.301 16.75 1 80.56 22 GLU B N 1
ATOM 1384 C CA . GLU B 1 22 ? -6.176 -4.668 17.125 1 80.56 22 GLU B CA 1
ATOM 1385 C C . GLU B 1 22 ? -5.25 -4.695 15.914 1 80.56 22 GLU B C 1
ATOM 1387 O O . GLU B 1 22 ? -4.16 -4.117 15.938 1 80.56 22 GLU B O 1
ATOM 1392 N N . LYS B 1 23 ? -5.672 -5.266 14.883 1 80.94 23 LYS B N 1
ATOM 1393 C CA . LYS B 1 23 ? -4.84 -5.375 13.688 1 80.94 23 LYS B CA 1
ATOM 1394 C C . LYS B 1 23 ? -4.66 -4.02 13.016 1 80.94 23 LYS B C 1
ATOM 1396 O O . LYS B 1 23 ? -3.582 -3.713 12.5 1 80.94 23 LYS B O 1
ATOM 1401 N N . MET B 1 24 ? -5.719 -3.223 13.047 1 83.75 24 MET B N 1
ATOM 1402 C CA . MET B 1 24 ? -5.625 -1.87 12.508 1 83.75 24 MET B CA 1
ATOM 1403 C C . MET B 1 24 ? -4.559 -1.062 13.234 1 83.75 24 MET B C 1
ATOM 1405 O O . MET B 1 24 ? -3.74 -0.394 12.609 1 83.75 24 MET B O 1
ATOM 1409 N N . ARG B 1 25 ? -4.559 -1.165 14.516 1 78.62 25 ARG B N 1
ATOM 1410 C CA . ARG B 1 25 ? -3.6 -0.433 15.336 1 78.62 25 ARG B CA 1
ATOM 1411 C C . ARG B 1 25 ? -2.178 -0.929 15.086 1 78.62 25 ARG B C 1
ATOM 1413 O O . ARG B 1 25 ? -1.251 -0.128 14.953 1 78.62 25 ARG B O 1
ATOM 1420 N N . GLU B 1 26 ? -2.088 -2.184 15.016 1 74.56 26 GLU B N 1
ATOM 1421 C CA . GLU B 1 26 ? -0.776 -2.768 14.758 1 74.56 26 GLU B CA 1
ATOM 1422 C C . GLU B 1 26 ? -0.208 -2.277 13.43 1 74.56 26 GLU B C 1
ATOM 1424 O O . GLU B 1 26 ? 0.976 -1.941 13.336 1 74.56 26 GLU B O 1
ATOM 1429 N N . PHE B 1 27 ? -1.049 -2.248 12.508 1 80.44 27 PHE B N 1
ATOM 1430 C CA . PHE B 1 27 ? -0.626 -1.783 11.195 1 80.44 27 PHE B CA 1
ATOM 1431 C C . PHE B 1 27 ? -0.194 -0.323 11.25 1 80.44 27 PHE B C 1
ATOM 1433 O O . PHE B 1 27 ? 0.861 0.038 10.727 1 80.44 27 PHE B O 1
ATOM 1440 N N . THR B 1 28 ? -1.015 0.467 11.859 1 78.81 28 THR B N 1
ATOM 1441 C CA . THR B 1 28 ? -0.731 1.892 11.984 1 78.81 28 THR B CA 1
ATOM 1442 C C . THR B 1 28 ? 0.61 2.117 12.68 1 78.81 28 THR B C 1
ATOM 1444 O O . THR B 1 28 ? 1.434 2.904 12.203 1 78.81 28 THR B O 1
ATOM 1447 N N . LEU B 1 29 ? 0.86 1.397 13.68 1 70.62 29 LEU B N 1
ATOM 1448 C CA . LEU B 1 29 ? 2.09 1.556 14.445 1 70.62 29 LEU B CA 1
ATOM 1449 C C . LEU B 1 29 ? 3.295 1.068 13.648 1 70.62 29 LEU B C 1
ATOM 1451 O O . LEU B 1 29 ? 4.391 1.624 13.773 1 70.62 29 LEU B O 1
ATOM 1455 N N . ALA B 1 30 ? 3.031 0.082 12.875 1 69.12 30 ALA B N 1
ATOM 1456 C CA . ALA B 1 30 ? 4.102 -0.443 12.031 1 69.12 30 ALA B CA 1
ATOM 1457 C C . ALA B 1 30 ? 4.5 0.566 10.961 1 69.12 30 ALA B C 1
ATOM 1459 O O . ALA B 1 30 ? 5.684 0.708 10.641 1 69.12 30 ALA B O 1
ATOM 1460 N N . VAL B 1 31 ? 3.494 1.155 10.344 1 68.75 31 VAL B N 1
ATOM 1461 C CA . VAL B 1 31 ? 3.74 2.113 9.273 1 68.75 31 VAL B CA 1
ATOM 1462 C C . VAL B 1 31 ? 4.25 3.428 9.859 1 68.75 31 VAL B C 1
ATOM 1464 O O . VAL B 1 31 ? 5.117 4.082 9.273 1 68.75 31 VAL B O 1
ATOM 1467 N N . GLY B 1 32 ? 3.439 4.141 10.664 1 58.69 32 GLY B N 1
ATOM 1468 C CA . GLY B 1 32 ? 3.752 5.438 11.242 1 58.69 32 GLY B CA 1
ATOM 1469 C C . GLY B 1 32 ? 5.07 5.461 11.992 1 58.69 32 GLY B C 1
ATOM 1470 O O . GLY B 1 32 ? 5.605 6.531 12.289 1 58.69 32 GLY B O 1
ATOM 1471 N N . GLY B 1 33 ? 5.949 4.766 11.711 1 47.47 33 GLY B N 1
ATOM 1472 C CA . GLY B 1 33 ? 7.293 4.848 12.258 1 47.47 33 GLY B CA 1
ATOM 1473 C C . GLY B 1 33 ? 7.328 5.359 13.688 1 47.47 33 GLY B C 1
ATOM 1474 O O . GLY B 1 33 ? 6.816 6.441 13.977 1 47.47 33 GLY B O 1
ATOM 1475 N N . ALA B 1 34 ? 6.902 4.934 14.789 1 39 34 ALA B N 1
ATOM 1476 C CA . ALA B 1 34 ? 7.676 5.527 15.875 1 39 34 ALA B CA 1
ATOM 1477 C C . ALA B 1 34 ? 9.055 5.961 15.391 1 39 34 ALA B C 1
ATOM 1479 O O . ALA B 1 34 ? 9.531 5.496 14.352 1 39 34 ALA B O 1
ATOM 1480 N N . LYS B 1 35 ? 9.852 6.938 15.93 1 35.12 35 LYS B N 1
ATOM 1481 C CA . LYS B 1 35 ? 11.203 7.402 15.625 1 35.12 35 LYS B CA 1
ATOM 1482 C C . LYS B 1 35 ? 11.945 6.398 14.75 1 35.12 35 LYS B C 1
ATOM 1484 O O . LYS B 1 35 ? 12.047 5.219 15.094 1 35.12 35 LYS B O 1
ATOM 1489 N N . PRO B 1 36 ? 12.102 6.543 13.617 1 31.88 36 PRO B N 1
ATOM 1490 C CA . PRO B 1 36 ? 13.164 5.902 12.836 1 31.88 36 PRO B CA 1
ATOM 1491 C C . PRO B 1 36 ? 14.516 5.902 13.547 1 31.88 36 PRO B C 1
ATOM 1493 O O . PRO B 1 36 ? 14.914 6.922 14.117 1 31.88 36 PRO B O 1
ATOM 1496 N N . GLY B 1 37 ? 15.094 4.773 13.766 1 34.16 37 GLY B N 1
ATOM 1497 C CA . GLY B 1 37 ? 16.109 4.926 14.797 1 34.16 37 GLY B CA 1
ATOM 1498 C C . GLY B 1 37 ? 15.562 5.48 16.094 1 34.16 37 GLY B C 1
ATOM 1499 O O . GLY B 1 37 ? 16.219 5.406 17.141 1 34.16 37 GLY B O 1
ATOM 1500 N N . ALA B 1 38 ? 14.93 6.746 16.016 1 35.12 38 ALA B N 1
ATOM 1501 C CA . ALA B 1 38 ? 14.258 7.223 17.219 1 35.12 38 ALA B CA 1
ATOM 1502 C C . ALA B 1 38 ? 12.906 6.551 17.406 1 35.12 38 ALA B C 1
ATOM 1504 O O . ALA B 1 38 ? 12.141 6.902 18.312 1 35.12 38 ALA B O 1
ATOM 1505 N N . GLY B 1 39 ? 12.07 6.07 16.422 1 35.66 39 GLY B N 1
ATOM 1506 C CA . GLY B 1 39 ? 10.781 5.504 16.766 1 35.66 39 GLY B CA 1
ATOM 1507 C C . GLY B 1 39 ? 10.852 4.496 17.891 1 35.66 39 GLY B C 1
ATOM 1508 O O . GLY B 1 39 ? 11.438 3.422 17.734 1 35.66 39 GLY B O 1
ATOM 1509 N N . THR B 1 40 ? 11.008 4.871 18.75 1 33.03 40 THR B N 1
ATOM 1510 C CA . THR B 1 40 ? 10.836 4.098 19.969 1 33.03 40 THR B CA 1
ATOM 1511 C C . THR B 1 40 ? 9.586 3.232 19.906 1 33.03 40 THR B C 1
ATOM 1513 O O . THR B 1 40 ? 8.508 3.721 19.562 1 33.03 40 THR B O 1
ATOM 1516 N N . PRO B 1 41 ? 9.812 2.031 19.766 1 39.16 41 PRO B N 1
ATOM 1517 C CA . PRO B 1 41 ? 8.648 1.213 20.109 1 39.16 41 PRO B CA 1
ATOM 1518 C C . PRO B 1 41 ? 7.73 1.89 21.125 1 39.16 41 PRO B C 1
ATOM 1520 O O . PRO B 1 41 ? 8.203 2.428 22.125 1 39.16 41 PRO B O 1
ATOM 1523 N N . GLY B 1 42 ? 6.512 2.082 20.781 1 39.78 42 GLY B N 1
ATOM 1524 C CA . GLY B 1 42 ? 5.555 2.635 21.734 1 39.78 42 GLY B CA 1
ATOM 1525 C C . GLY B 1 42 ? 5.215 4.086 21.453 1 39.78 42 GLY B C 1
ATOM 1526 O O . GLY B 1 42 ? 4.277 4.633 22.031 1 39.78 42 GLY B O 1
ATOM 1527 N N . GLU B 1 43 ? 6.148 4.801 20.953 1 43.81 43 GLU B N 1
ATOM 1528 C CA . GLU B 1 43 ? 5.789 6.203 20.766 1 43.81 43 GLU B CA 1
ATOM 1529 C C . GLU B 1 43 ? 5.035 6.41 19.453 1 43.81 43 GLU B C 1
ATOM 1531 O O . GLU B 1 43 ? 5.434 5.879 18.422 1 43.81 43 GLU B O 1
ATOM 1536 N N . PRO B 1 44 ? 3.902 6.785 19.578 1 47.59 44 PRO B N 1
ATOM 1537 C CA . PRO B 1 44 ? 3.189 7.102 18.344 1 47.59 44 PRO B CA 1
ATOM 1538 C C . PRO B 1 44 ? 4.016 7.961 17.391 1 47.59 44 PRO B C 1
ATOM 1540 O O . PRO B 1 44 ? 4.832 8.773 17.828 1 47.59 44 PRO B O 1
ATOM 1543 N N . PRO B 1 45 ? 4.207 7.477 16.188 1 51.16 45 PRO B N 1
ATOM 1544 C CA . PRO B 1 45 ? 5.004 8.305 15.273 1 51.16 45 PRO B CA 1
ATOM 1545 C C . PRO B 1 45 ? 4.496 9.742 15.188 1 51.16 45 PRO B C 1
ATOM 1547 O O . PRO B 1 45 ? 3.291 9.984 15.297 1 51.16 45 PRO B O 1
ATOM 1550 N N . ALA B 1 46 ? 5.301 10.648 15.453 1 52.69 46 ALA B N 1
ATOM 1551 C CA . ALA B 1 46 ? 4.992 12.078 15.414 1 52.69 46 ALA B CA 1
ATOM 1552 C C . ALA B 1 46 ? 4.188 12.43 14.164 1 52.69 46 ALA B C 1
ATOM 1554 O O . ALA B 1 46 ? 3.49 13.445 14.133 1 52.69 46 ALA B O 1
ATOM 1555 N N . HIS B 1 47 ? 4.035 11.352 13.289 1 57.69 47 HIS B N 1
ATOM 1556 C CA . HIS B 1 47 ? 3.482 11.789 12.008 1 57.69 47 HIS B CA 1
ATOM 1557 C C . HIS B 1 47 ? 2.191 11.047 11.688 1 57.69 47 HIS B C 1
ATOM 1559 O O . HIS B 1 47 ? 1.687 11.125 10.562 1 57.69 47 HIS B O 1
ATOM 1565 N N . VAL B 1 48 ? 1.827 10.312 12.695 1 67.19 48 VAL B N 1
ATOM 1566 C CA . VAL B 1 48 ? 0.577 9.594 12.469 1 67.19 48 VAL B CA 1
ATOM 1567 C C . VAL B 1 48 ? -0.545 10.242 13.281 1 67.19 48 VAL B C 1
ATOM 1569 O O . VAL B 1 48 ? -0.378 10.523 14.469 1 67.19 48 VAL B O 1
ATOM 1572 N N . SER B 1 49 ? -1.616 10.562 12.617 1 73.62 49 SER B N 1
ATOM 1573 C CA . SER B 1 49 ? -2.77 11.148 13.297 1 73.62 49 SER B CA 1
ATOM 1574 C C . SER B 1 49 ? -3.27 10.242 14.414 1 73.62 49 SER B C 1
ATOM 1576 O O . SER B 1 49 ? -3.387 9.031 14.234 1 73.62 49 SER B O 1
ATOM 1578 N N . PRO B 1 50 ? -3.486 10.797 15.586 1 73.69 50 PRO B N 1
ATOM 1579 C CA . PRO B 1 50 ? -4.039 9.992 16.672 1 73.69 50 PRO B CA 1
ATOM 1580 C C . PRO B 1 50 ? -5.359 9.328 16.312 1 73.69 50 PRO B C 1
ATOM 1582 O O . PRO B 1 50 ? -5.766 8.352 16.953 1 73.69 50 PRO B O 1
ATOM 1585 N N . LEU B 1 51 ? -6.016 9.781 15.25 1 78.25 51 LEU B N 1
ATOM 1586 C CA . LEU B 1 51 ? -7.273 9.188 14.805 1 78.25 51 LEU B CA 1
ATOM 1587 C C . LEU B 1 51 ? -7.07 7.75 14.344 1 78.25 51 LEU B C 1
ATOM 1589 O O . LEU B 1 51 ? -8.023 6.977 14.266 1 78.25 51 LEU B O 1
ATOM 1593 N N . LEU B 1 52 ? -5.832 7.391 14.172 1 79.25 52 LEU B N 1
ATOM 1594 C CA . LEU B 1 52 ? -5.543 6.102 13.555 1 79.25 52 LEU B CA 1
ATOM 1595 C C . LEU B 1 52 ? -5.156 5.07 14.609 1 79.25 52 LEU B C 1
ATOM 1597 O O . LEU B 1 52 ? -5.082 3.873 14.32 1 79.25 52 LEU B O 1
ATOM 1601 N N . TYR B 1 53 ? -4.938 5.57 15.891 1 76.5 53 TYR B N 1
ATOM 1602 C CA . TYR B 1 53 ? -4.465 4.57 16.844 1 76.5 53 TYR B CA 1
ATOM 1603 C C . TYR B 1 53 ? -4.988 4.863 18.25 1 76.5 53 TYR B C 1
ATOM 1605 O O . TYR B 1 53 ? -4.926 4.008 19.125 1 76.5 53 TYR B O 1
ATOM 1613 N N . ASP B 1 54 ? -5.512 6.027 18.469 1 77.44 54 ASP B N 1
ATOM 1614 C CA . ASP B 1 54 ? -6.023 6.43 19.781 1 77.44 54 ASP B CA 1
ATOM 1615 C C . ASP B 1 54 ? -7.543 6.555 19.766 1 77.44 54 ASP B C 1
ATOM 1617 O O . ASP B 1 54 ? -8.086 7.559 19.297 1 77.44 54 ASP B O 1
ATOM 1621 N N . ALA B 1 55 ? -8.156 5.562 20.438 1 81.75 55 ALA B N 1
ATOM 1622 C CA . ALA B 1 55 ? -9.609 5.484 20.406 1 81.75 55 ALA B CA 1
ATOM 1623 C C . ALA B 1 55 ? -10.242 6.723 21.031 1 81.75 55 ALA B C 1
ATOM 1625 O O . ALA B 1 55 ? -11.258 7.227 20.547 1 81.75 55 ALA B O 1
ATOM 1626 N N . GLN B 1 56 ? -9.656 7.145 22.109 1 83.12 56 GLN B N 1
ATOM 1627 C CA . GLN B 1 56 ? -10.211 8.305 22.797 1 83.12 56 GLN B CA 1
ATOM 1628 C C . GLN B 1 56 ? -10.094 9.562 21.938 1 83.12 56 GLN B C 1
ATOM 1630 O O . GLN B 1 56 ? -11.062 10.312 21.797 1 83.12 56 GLN B O 1
ATOM 1635 N N . ALA B 1 57 ? -9 9.75 21.344 1 80 57 ALA B N 1
ATOM 1636 C CA . ALA B 1 57 ? -8.805 10.898 20.453 1 80 57 ALA B CA 1
ATOM 1637 C C . ALA B 1 57 ? -9.711 10.805 19.234 1 80 57 ALA B C 1
ATOM 1639 O O . ALA B 1 57 ? -10.25 11.812 18.766 1 80 57 ALA B O 1
ATOM 1640 N N . ALA B 1 58 ? -9.859 9.602 18.781 1 83.38 58 ALA B N 1
ATOM 1641 C CA . ALA B 1 58 ? -10.641 9.391 17.578 1 83.38 58 ALA B CA 1
ATOM 1642 C C . ALA B 1 58 ? -12.117 9.688 17.812 1 83.38 58 ALA B C 1
ATOM 1644 O O . ALA B 1 58 ? -12.828 10.141 16.906 1 83.38 58 ALA B O 1
ATOM 1645 N N . LYS B 1 59 ? -12.57 9.422 19 1 87.38 59 LYS B N 1
ATOM 1646 C CA . LYS B 1 59 ? -13.969 9.688 19.344 1 87.38 59 LYS B CA 1
ATOM 1647 C C . LYS B 1 59 ? -14.297 11.172 19.203 1 87.38 59 LYS B C 1
ATOM 1649 O O . LYS B 1 59 ? -15.398 11.531 18.781 1 87.38 59 LYS B O 1
ATOM 1654 N N . ALA B 1 60 ? -13.367 12 19.469 1 82.94 60 ALA B N 1
ATOM 1655 C CA . ALA B 1 60 ? -13.547 13.445 19.391 1 82.94 60 ALA B CA 1
ATOM 1656 C C . ALA B 1 60 ? -13.281 13.969 17.984 1 82.94 60 ALA B C 1
ATOM 1658 O O . ALA B 1 60 ? -13.516 15.141 17.688 1 82.94 60 ALA B O 1
ATOM 1659 N N . GLY B 1 61 ? -12.836 13.07 17.125 1 79.12 61 GLY B N 1
ATOM 1660 C CA . GLY B 1 61 ? -12.453 13.469 15.781 1 79.12 61 GLY B CA 1
ATOM 1661 C C . GLY B 1 61 ? -13.617 13.508 14.812 1 79.12 61 GLY B C 1
ATOM 1662 O O . GLY B 1 61 ? -14.758 13.266 15.203 1 79.12 61 GLY B O 1
ATOM 1663 N N . PRO B 1 62 ? -13.289 13.82 13.562 1 80.44 62 PRO B N 1
ATOM 1664 C CA . PRO B 1 62 ? -14.328 14.047 12.562 1 80.44 62 PRO B CA 1
ATOM 1665 C C . PRO B 1 62 ? -15.086 12.766 12.195 1 80.44 62 PRO B C 1
ATOM 1667 O O . PRO B 1 62 ? -16.203 12.828 11.68 1 80.44 62 PRO B O 1
ATOM 1670 N N . HIS B 1 63 ? -14.539 11.625 12.508 1 85 63 HIS B N 1
ATOM 1671 C CA . HIS B 1 63 ? -15.172 10.375 12.102 1 85 63 HIS B CA 1
ATOM 1672 C C . HIS B 1 63 ? -15.883 9.711 13.273 1 85 63 HIS B C 1
ATOM 1674 O O . HIS B 1 63 ? -16.516 8.664 13.109 1 85 63 HIS B O 1
ATOM 1680 N N . GLY B 1 64 ? -15.695 10.266 14.383 1 86.31 64 GLY B N 1
ATOM 1681 C CA . GLY B 1 64 ? -16.406 9.789 15.555 1 86.31 64 GLY B CA 1
ATOM 1682 C C . GLY B 1 64 ? -15.898 8.453 16.062 1 86.31 64 GLY B C 1
ATOM 1683 O O . GLY B 1 64 ? -16.641 7.695 16.688 1 86.31 64 GLY B O 1
ATOM 1684 N N . GLY B 1 65 ? -14.758 8.078 15.672 1 88.25 65 GLY B N 1
ATOM 1685 C CA . GLY B 1 65 ? -14.148 6.828 16.109 1 88.25 65 GLY B CA 1
ATOM 1686 C C . GLY B 1 65 ? -12.891 6.48 15.336 1 88.25 65 GLY B C 1
ATOM 1687 O O . GLY B 1 65 ? -12.5 7.199 14.414 1 88.25 65 GLY B O 1
ATOM 1688 N N . LEU B 1 66 ? -12.328 5.43 15.734 1 88.25 66 LEU B N 1
ATOM 1689 C CA . LEU B 1 66 ? -11.094 4.965 15.117 1 88.25 66 LEU B CA 1
ATOM 1690 C C . LEU B 1 66 ? -11.312 4.609 13.656 1 88.25 66 LEU B C 1
ATOM 1692 O O . LEU B 1 66 ? -12.328 4.008 13.305 1 88.25 66 LEU B O 1
ATOM 1696 N N . ILE B 1 67 ? -10.391 4.977 12.875 1 90.44 67 ILE B N 1
ATOM 1697 C CA . ILE B 1 67 ? -10.383 4.566 11.477 1 90.44 67 ILE B CA 1
ATOM 1698 C C . ILE B 1 67 ? -9.047 3.896 11.148 1 90.44 67 ILE B C 1
ATOM 1700 O O . ILE B 1 67 ? -8.062 4.07 11.867 1 90.44 67 ILE B O 1
ATOM 1704 N N . ALA B 1 68 ? -9.062 3.104 10.156 1 90.62 68 ALA B N 1
ATOM 1705 C CA . ALA B 1 68 ? -7.84 2.412 9.742 1 90.62 68 ALA B CA 1
ATOM 1706 C C . ALA B 1 68 ? -6.93 3.338 8.938 1 90.62 68 ALA B C 1
ATOM 1708 O O . ALA B 1 68 ? -7.406 4.242 8.25 1 90.62 68 ALA B O 1
ATOM 1709 N N . PHE B 1 69 ? -5.645 3.061 9.094 1 87.75 69 PHE B N 1
ATOM 1710 C CA . PHE B 1 69 ? -4.727 3.627 8.109 1 87.75 69 PHE B CA 1
ATOM 1711 C C . PHE B 1 69 ? -5.102 3.182 6.703 1 87.75 69 PHE B C 1
ATOM 1713 O O . PHE B 1 69 ? -5.336 1.995 6.465 1 87.75 69 PHE B O 1
ATOM 1720 N N . PRO B 1 70 ? -5.18 4.105 5.793 1 9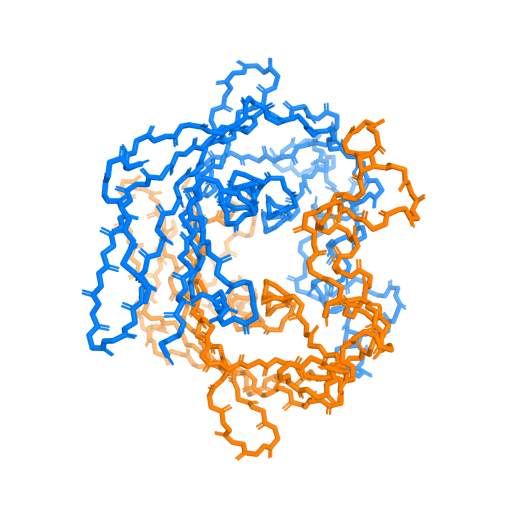0.56 70 PRO B N 1
ATOM 1721 C CA . PRO B 1 70 ? -5.727 3.773 4.473 1 90.56 70 PRO B CA 1
ATOM 1722 C C . PRO B 1 70 ? -5.016 2.588 3.824 1 90.56 70 PRO B C 1
ATOM 1724 O O . PRO B 1 70 ? -5.668 1.688 3.291 1 90.56 70 PRO B O 1
ATOM 1727 N N . SER B 1 71 ? -3.723 2.51 3.902 1 89.94 71 SER B N 1
ATOM 1728 C CA . SER B 1 71 ? -2.969 1.451 3.238 1 89.94 71 SER B CA 1
ATOM 1729 C C . SER B 1 71 ? -3.207 0.101 3.904 1 89.94 71 SER B C 1
ATOM 1731 O O . SER B 1 71 ? -2.854 -0.942 3.35 1 89.94 71 SER B O 1
ATOM 1733 N N . PHE B 1 72 ? -3.893 0.121 5.023 1 89.75 72 PHE B N 1
ATOM 1734 C CA . PHE B 1 72 ? -4.336 -1.137 5.613 1 89.75 72 PHE B CA 1
ATOM 1735 C C . PHE B 1 72 ? -5.141 -1.951 4.605 1 89.75 72 PHE B C 1
ATOM 1737 O O . PHE B 1 72 ? -5.191 -3.18 4.691 1 89.75 72 PHE B O 1
ATOM 1744 N N . ALA B 1 73 ? -5.652 -1.269 3.645 1 93.38 73 ALA B N 1
ATOM 1745 C CA . ALA B 1 73 ? -6.512 -1.879 2.633 1 93.38 73 ALA B CA 1
ATOM 1746 C C . ALA B 1 73 ? -5.773 -2.984 1.882 1 93.38 73 ALA B C 1
ATOM 1748 O O . ALA B 1 73 ? -6.402 -3.885 1.317 1 93.38 73 ALA B O 1
ATOM 1749 N N . VAL B 1 74 ? -4.484 -2.908 1.882 1 91.25 74 VAL B N 1
ATOM 1750 C CA . VAL B 1 74 ? -3.705 -3.893 1.139 1 91.25 74 VAL B CA 1
ATOM 1751 C C . VAL B 1 74 ? -4.016 -5.297 1.657 1 91.25 74 VAL B C 1
ATOM 1753 O O . VAL B 1 74 ? -4.031 -6.258 0.888 1 91.25 74 VAL B O 1
ATOM 1756 N N . VAL B 1 75 ? -4.332 -5.391 2.9 1 86.56 75 VAL B N 1
ATOM 1757 C CA . VAL B 1 75 ? -4.535 -6.668 3.576 1 86.56 75 VAL B CA 1
ATOM 1758 C C . VAL B 1 75 ? -5.641 -7.453 2.879 1 86.56 75 VAL B C 1
ATOM 1760 O O . VAL B 1 75 ? -5.539 -8.672 2.717 1 86.56 75 VAL B O 1
ATOM 1763 N N . PHE B 1 76 ? -6.621 -6.758 2.396 1 90.25 76 PHE B N 1
ATOM 1764 C CA . PHE B 1 76 ? -7.754 -7.48 1.833 1 90.25 76 PHE B CA 1
ATOM 1765 C C . PHE B 1 76 ? -7.891 -7.191 0.343 1 90.25 76 PHE B C 1
ATOM 1767 O O . PHE B 1 76 ? -8.352 -8.047 -0.419 1 90.25 76 PHE B O 1
ATOM 1774 N N . ALA B 1 77 ? -7.453 -6.078 -0.109 1 93.69 77 ALA B N 1
ATOM 1775 C CA . ALA B 1 77 ? -7.684 -5.668 -1.491 1 93.69 77 ALA B CA 1
ATOM 1776 C C . ALA B 1 77 ? -6.773 -6.43 -2.449 1 93.69 77 ALA B C 1
ATOM 1778 O O . ALA B 1 77 ? -7.031 -6.477 -3.654 1 93.69 77 ALA B O 1
ATOM 1779 N N . ILE B 1 78 ? -5.75 -7.027 -1.933 1 91.38 78 ILE B N 1
ATOM 1780 C CA . ILE B 1 78 ? -4.766 -7.703 -2.77 1 91.38 78 ILE B CA 1
ATOM 1781 C C . ILE B 1 78 ? -5.23 -9.125 -3.068 1 91.38 78 ILE B C 1
ATOM 1783 O O . ILE B 1 78 ? -4.684 -9.789 -3.949 1 91.38 78 ILE B O 1
ATOM 1787 N N . ARG B 1 79 ? -6.23 -9.617 -2.473 1 89.81 79 ARG B N 1
ATOM 1788 C CA . ARG B 1 79 ? -6.59 -11.031 -2.488 1 89.81 79 ARG B CA 1
ATOM 1789 C C . ARG B 1 79 ? -6.922 -11.492 -3.902 1 89.81 79 ARG B C 1
ATOM 1791 O O . ARG B 1 79 ? -6.477 -12.562 -4.332 1 89.81 79 ARG B O 1
ATOM 1798 N N . PRO B 1 80 ? -7.668 -10.727 -4.637 1 92.12 80 PRO B N 1
ATOM 1799 C CA . PRO B 1 80 ? -7.914 -11.18 -6.008 1 92.12 80 PRO B CA 1
ATOM 1800 C C . PRO B 1 80 ? -6.629 -11.32 -6.824 1 92.12 80 PRO B C 1
ATOM 1802 O O . PRO B 1 80 ? -6.504 -12.242 -7.633 1 92.12 80 PRO B O 1
ATOM 1805 N N . PHE B 1 81 ? -5.715 -10.414 -6.625 1 92.62 81 PHE B N 1
ATOM 1806 C CA . PHE B 1 81 ? -4.422 -10.469 -7.301 1 92.62 81 PHE B CA 1
ATOM 1807 C C . PHE B 1 81 ? -3.66 -11.727 -6.922 1 92.62 81 PHE B C 1
ATOM 1809 O O . PHE B 1 81 ? -3.162 -12.445 -7.793 1 92.62 81 PHE B O 1
ATOM 1816 N N . SER B 1 82 ? -3.623 -11.984 -5.66 1 86.75 82 SER B N 1
ATOM 1817 C CA . SER B 1 82 ? -2.953 -13.18 -5.16 1 86.75 82 SER B CA 1
ATOM 1818 C C . SER B 1 82 ? -3.572 -14.445 -5.746 1 86.75 82 SER B C 1
ATOM 1820 O O . SER B 1 82 ? -2.855 -15.367 -6.152 1 86.75 82 SER B O 1
ATOM 1822 N N . ALA B 1 83 ? -4.855 -14.469 -5.762 1 88.31 83 ALA B N 1
ATOM 1823 C CA . ALA B 1 83 ? -5.562 -15.625 -6.309 1 88.31 83 ALA B CA 1
ATOM 1824 C C . ALA B 1 83 ? -5.27 -15.797 -7.797 1 88.31 83 ALA B C 1
ATOM 1826 O O . ALA B 1 83 ? -5.074 -16.922 -8.273 1 88.31 83 ALA B O 1
ATOM 1827 N N . ALA B 1 84 ? -5.215 -14.727 -8.484 1 91.31 84 ALA B N 1
ATOM 1828 C CA . ALA B 1 84 ? -4.988 -14.773 -9.922 1 91.31 84 ALA B CA 1
ATOM 1829 C C . ALA B 1 84 ? -3.602 -15.328 -10.242 1 91.31 84 ALA B C 1
ATOM 1831 O O . ALA B 1 84 ? -3.461 -16.219 -11.094 1 91.31 84 ALA B O 1
ATOM 1832 N N . ILE B 1 85 ? -2.637 -14.859 -9.547 1 87.94 85 ILE B N 1
ATOM 1833 C CA . ILE B 1 85 ? -1.271 -15.242 -9.875 1 87.94 85 ILE B CA 1
ATOM 1834 C C . ILE B 1 85 ? -1.022 -16.688 -9.438 1 87.94 85 ILE B C 1
ATOM 1836 O O . ILE B 1 85 ? -0.105 -17.344 -9.93 1 87.94 85 ILE B O 1
ATOM 1840 N N . ALA B 1 86 ? -1.828 -17.141 -8.523 1 84.69 86 ALA B N 1
ATOM 1841 C CA . ALA B 1 86 ? -1.688 -18.516 -8.047 1 84.69 86 ALA B CA 1
ATOM 1842 C C . ALA B 1 86 ? -2.598 -19.469 -8.828 1 84.69 86 ALA B C 1
ATOM 1844 O O . ALA B 1 86 ? -2.588 -20.672 -8.594 1 84.69 86 ALA B O 1
ATOM 1845 N N . ASP B 1 87 ? -3.416 -18.906 -9.68 1 88.44 87 ASP B N 1
ATOM 1846 C CA . ASP B 1 87 ? -4.371 -19.703 -10.438 1 88.44 87 ASP B CA 1
ATOM 1847 C C . ASP B 1 87 ? -3.654 -20.656 -11.391 1 88.44 87 ASP B C 1
ATOM 1849 O O . ASP B 1 87 ? -2.98 -20.219 -12.328 1 88.44 87 ASP B O 1
ATOM 1853 N N . PRO B 1 88 ? -3.789 -21.953 -11.188 1 88.94 88 PRO B N 1
ATOM 1854 C CA . PRO B 1 88 ? -3.102 -22.906 -12.047 1 88.94 88 PRO B CA 1
ATOM 1855 C C . PRO B 1 88 ? -3.484 -22.766 -13.523 1 88.94 88 PRO B C 1
ATOM 1857 O O . PRO B 1 88 ? -2.682 -23.078 -14.406 1 88.94 88 PRO B O 1
ATOM 1860 N N . ALA B 1 89 ? -4.629 -22.266 -13.75 1 91 89 ALA B N 1
ATOM 1861 C CA . ALA B 1 89 ? -5.074 -22.109 -15.133 1 91 89 ALA B CA 1
ATOM 1862 C C . ALA B 1 89 ? -4.199 -21.109 -15.883 1 91 89 ALA B C 1
ATOM 1864 O O . ALA B 1 89 ? -4.039 -21.203 -17.109 1 91 89 ALA B O 1
ATOM 1865 N N . LEU B 1 90 ? -3.637 -20.188 -15.211 1 89.56 90 LEU B N 1
ATOM 1866 C CA . LEU B 1 90 ? -2.822 -19.156 -15.844 1 89.56 90 LEU B CA 1
ATOM 1867 C C . LEU B 1 90 ? -1.398 -19.641 -16.078 1 89.56 90 LEU B C 1
ATOM 1869 O O . LEU B 1 90 ? -0.634 -19.031 -16.812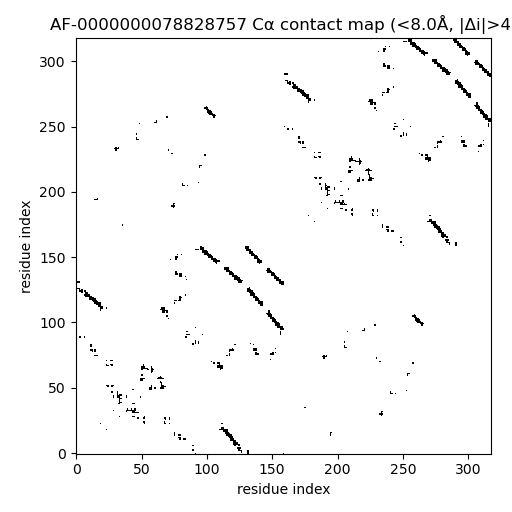 1 89.56 90 LEU B O 1
ATOM 1873 N N . ASN B 1 91 ? -1.01 -20.625 -15.461 1 87.5 91 ASN B N 1
ATOM 1874 C CA . ASN B 1 91 ? 0.296 -21.25 -15.633 1 87.5 91 ASN B CA 1
ATOM 1875 C C . ASN B 1 91 ? 1.43 -20.25 -15.445 1 87.5 91 ASN B C 1
ATOM 1877 O O . ASN B 1 91 ? 2.332 -20.172 -16.281 1 87.5 91 ASN B O 1
ATOM 1881 N N . ILE B 1 92 ? 1.305 -19.484 -14.422 1 84.5 92 ILE B N 1
ATOM 1882 C CA . ILE B 1 92 ? 2.33 -18.5 -14.102 1 84.5 92 ILE B CA 1
ATOM 1883 C C . ILE B 1 92 ? 3.4 -19.141 -13.219 1 84.5 92 ILE B C 1
ATOM 1885 O O . ILE B 1 92 ? 3.082 -19.812 -12.234 1 84.5 92 ILE B O 1
ATOM 1889 N N . ASN B 1 93 ? 4.648 -18.938 -13.672 1 78.5 93 ASN B N 1
ATOM 1890 C CA . ASN B 1 93 ? 5.762 -19.344 -12.828 1 78.5 93 ASN B CA 1
ATOM 1891 C C . ASN B 1 93 ? 6.02 -18.328 -11.711 1 78.5 93 ASN B C 1
ATOM 1893 O O . ASN B 1 93 ? 6.609 -17.281 -11.953 1 78.5 93 ASN B O 1
ATOM 1897 N N . MET B 1 94 ? 5.699 -18.609 -10.492 1 76 94 MET B N 1
ATOM 1898 C CA . MET B 1 94 ? 5.758 -17.703 -9.352 1 76 94 MET B CA 1
ATOM 1899 C C . MET B 1 94 ? 7.195 -17.312 -9.031 1 76 94 MET B C 1
ATOM 1901 O O . MET B 1 94 ? 7.445 -16.25 -8.469 1 76 94 MET B O 1
ATOM 1905 N N . GLN B 1 95 ? 8.125 -18.156 -9.477 1 72.88 95 GLN B N 1
ATOM 1906 C CA . GLN B 1 95 ? 9.523 -17.859 -9.203 1 72.88 95 GLN B CA 1
ATOM 1907 C C . GLN B 1 95 ? 10.016 -16.688 -10.047 1 72.88 95 GLN B C 1
ATOM 1909 O O . GLN B 1 95 ? 11 -16.031 -9.695 1 72.88 95 GLN B O 1
ATOM 1914 N N . MET B 1 96 ? 9.297 -16.516 -11.148 1 79.38 96 MET B N 1
ATOM 1915 C CA . MET B 1 96 ? 9.711 -15.469 -12.07 1 79.38 96 MET B CA 1
ATOM 1916 C C . MET B 1 96 ? 8.859 -14.211 -11.883 1 79.38 96 MET B C 1
ATOM 1918 O O . MET B 1 96 ? 9.055 -13.219 -12.578 1 79.38 96 MET B O 1
ATOM 1922 N N . LEU B 1 97 ? 7.969 -14.273 -10.891 1 81.56 97 LEU B N 1
ATOM 1923 C CA . LEU B 1 97 ? 7 -13.203 -10.703 1 81.56 97 LEU B CA 1
ATOM 1924 C C . LEU B 1 97 ? 7.582 -12.086 -9.844 1 81.56 97 LEU B C 1
ATOM 1926 O O . LEU B 1 97 ? 8.188 -12.359 -8.805 1 81.56 97 LEU B O 1
ATOM 1930 N N . VAL B 1 98 ? 7.461 -10.852 -10.414 1 81.69 98 VAL B N 1
ATOM 1931 C CA . VAL B 1 98 ? 7.75 -9.648 -9.641 1 81.69 98 VAL B CA 1
ATOM 1932 C C . VAL B 1 98 ? 6.492 -8.789 -9.531 1 81.69 98 VAL B C 1
ATOM 1934 O O . VAL B 1 98 ? 5.758 -8.625 -10.508 1 81.69 98 VAL B O 1
ATOM 1937 N N . HIS B 1 99 ? 6.211 -8.398 -8.281 1 86.31 99 HIS B N 1
ATOM 1938 C CA . HIS B 1 99 ? 5.176 -7.391 -8.109 1 86.31 99 HIS B CA 1
ATOM 1939 C C . HIS B 1 99 ? 5.641 -6.031 -8.625 1 86.31 99 HIS B C 1
ATOM 1941 O O . HIS B 1 99 ? 6.516 -5.402 -8.031 1 86.31 99 HIS B O 1
ATOM 1947 N N . GLY B 1 100 ? 5.043 -5.574 -9.695 1 91.94 100 GLY B N 1
ATOM 1948 C CA . GLY B 1 100 ? 5.531 -4.387 -10.375 1 91.94 100 GLY B CA 1
ATOM 1949 C C . GLY B 1 100 ? 4.969 -3.098 -9.805 1 91.94 100 GLY B C 1
ATOM 1950 O O . GLY B 1 100 ? 5.715 -2.16 -9.523 1 91.94 100 GLY B O 1
ATOM 1951 N N . GLU B 1 101 ? 3.633 -3.053 -9.75 1 94.81 101 GLU B N 1
ATOM 1952 C CA . GLU B 1 101 ? 2.988 -1.812 -9.336 1 94.81 101 GLU B CA 1
ATOM 1953 C C . GLU B 1 101 ? 1.735 -2.092 -8.508 1 94.81 101 GLU B C 1
ATOM 1955 O O . GLU B 1 101 ? 1.098 -3.135 -8.672 1 94.81 101 GLU B O 1
ATOM 1960 N N . GLN B 1 102 ? 1.436 -1.174 -7.691 1 95.12 102 GLN B N 1
ATOM 1961 C CA . GLN B 1 102 ? 0.205 -1.178 -6.906 1 95.12 102 GLN B CA 1
ATOM 1962 C C . GLN B 1 102 ? -0.399 0.221 -6.824 1 95.12 102 GLN B C 1
ATOM 1964 O O . GLN B 1 102 ? 0.281 1.176 -6.441 1 95.12 102 GLN B O 1
ATOM 1969 N N . ASP B 1 103 ? -1.653 0.285 -7.23 1 97.38 103 ASP B N 1
ATOM 1970 C CA . ASP B 1 103 ? -2.42 1.524 -7.145 1 97.38 103 ASP B CA 1
ATOM 1971 C C . ASP B 1 103 ? -3.684 1.332 -6.309 1 97.38 103 ASP B C 1
ATOM 1973 O O . ASP B 1 103 ? -4.484 0.437 -6.586 1 97.38 103 ASP B O 1
ATOM 1977 N N . LEU B 1 104 ? -3.82 2.121 -5.262 1 97.56 104 LEU B N 1
ATOM 1978 C CA . LEU B 1 104 ? -4.996 2.068 -4.398 1 97.56 104 LEU B CA 1
ATOM 1979 C C . LEU B 1 104 ? -5.703 3.42 -4.355 1 97.56 104 LEU B C 1
ATOM 1981 O O . LEU B 1 104 ? -5.055 4.457 -4.195 1 97.56 104 LEU B O 1
ATOM 1985 N N . GLU B 1 105 ? -7 3.369 -4.547 1 97.81 105 GLU B N 1
ATOM 1986 C CA . GLU B 1 105 ? -7.867 4.523 -4.355 1 97.81 105 GLU B CA 1
ATOM 1987 C C . GLU B 1 105 ? -8.742 4.359 -3.115 1 97.81 105 GLU B C 1
ATOM 1989 O O . GLU B 1 105 ? -9.438 3.355 -2.969 1 97.81 105 GLU B O 1
ATOM 1994 N N . PHE B 1 106 ? -8.648 5.301 -2.23 1 96.88 106 PHE B N 1
ATOM 1995 C CA . PHE B 1 106 ? -9.422 5.258 -0.991 1 96.88 106 PHE B CA 1
ATOM 1996 C C . PHE B 1 106 ? -10.648 6.16 -1.084 1 96.88 106 PHE B C 1
ATOM 1998 O O . PHE B 1 106 ? -10.523 7.383 -1.143 1 96.88 106 PHE B O 1
ATOM 2005 N N . LEU B 1 107 ? -11.844 5.539 -0.987 1 96.25 107 LEU B N 1
ATOM 2006 C CA . LEU B 1 107 ? -13.07 6.27 -1.304 1 96.25 107 LEU B CA 1
ATOM 2007 C C . LEU B 1 107 ? -13.898 6.512 -0.047 1 96.25 107 LEU B C 1
ATOM 2009 O O . LEU B 1 107 ? -14.812 7.34 -0.052 1 96.25 107 LEU B O 1
ATOM 2013 N N . ASP B 1 108 ? -13.609 5.777 0.96 1 94.5 108 ASP B N 1
ATOM 2014 C CA . ASP B 1 108 ? -14.242 5.953 2.264 1 94.5 108 ASP B CA 1
ATOM 2015 C C . ASP B 1 108 ? -13.344 5.438 3.385 1 94.5 108 ASP B C 1
ATOM 2017 O O . ASP B 1 108 ? -12.352 4.75 3.129 1 94.5 108 ASP B O 1
ATOM 2021 N N . VAL B 1 109 ? -13.664 5.824 4.621 1 93.25 109 VAL B N 1
ATOM 2022 C CA . VAL B 1 109 ? -12.867 5.402 5.766 1 93.25 109 VAL B CA 1
ATOM 2023 C C . VAL B 1 109 ? -13.227 3.965 6.141 1 93.25 109 VAL B C 1
ATOM 2025 O O . VAL B 1 109 ? -14.281 3.459 5.758 1 93.25 109 VAL B O 1
ATOM 2028 N N . MET B 1 110 ? -12.312 3.279 6.824 1 94.88 110 MET B N 1
ATOM 2029 C CA . MET B 1 110 ? -12.492 1.922 7.332 1 94.88 110 MET B CA 1
ATOM 2030 C C . MET B 1 110 ? -12.539 1.911 8.852 1 94.88 110 MET B C 1
ATOM 2032 O O . MET B 1 110 ? -11.688 2.508 9.516 1 94.88 110 MET B O 1
ATOM 2036 N N . ARG B 1 111 ? -13.531 1.273 9.367 1 94.25 111 ARG B N 1
ATOM 2037 C CA . ARG B 1 111 ? -13.766 1.288 10.812 1 94.25 111 ARG B CA 1
ATOM 2038 C C . ARG B 1 111 ? -13.688 -0.12 11.391 1 94.25 111 ARG B C 1
ATOM 2040 O O . ARG B 1 111 ? -13.898 -1.104 10.68 1 94.25 111 ARG B O 1
ATOM 2047 N N . PRO B 1 112 ? -13.32 -0.115 12.711 1 92.5 112 PRO B N 1
ATOM 2048 C CA . PRO B 1 112 ? -13.422 -1.428 13.352 1 92.5 112 PRO B CA 1
ATOM 2049 C C . PRO B 1 112 ? -14.797 -2.066 13.188 1 92.5 112 PRO B C 1
ATOM 2051 O O . PRO B 1 112 ? -15.82 -1.39 13.344 1 92.5 112 PRO B O 1
ATOM 2054 N N . GLY B 1 113 ? -14.789 -3.346 12.805 1 93.62 113 GLY B N 1
ATOM 2055 C CA . GLY B 1 113 ? -16.047 -4.066 12.656 1 93.62 113 GLY B CA 1
ATOM 2056 C C . GLY B 1 113 ? -16.562 -4.082 11.227 1 93.62 113 GLY B C 1
ATOM 2057 O O . GLY B 1 113 ? -17.438 -4.875 10.891 1 93.62 113 GLY B O 1
ATOM 2058 N N . ASP B 1 114 ? -15.992 -3.184 10.406 1 94.75 114 ASP B N 1
ATOM 2059 C CA . ASP B 1 114 ? -16.375 -3.252 9 1 94.75 114 ASP B CA 1
ATOM 2060 C C . ASP B 1 114 ? -16.078 -4.633 8.414 1 94.75 114 ASP B C 1
ATOM 2062 O O . ASP B 1 114 ? -15.039 -5.227 8.695 1 94.75 114 ASP B O 1
ATOM 2066 N N . VAL B 1 115 ? -16.984 -5.121 7.656 1 96.19 115 VAL B N 1
ATOM 2067 C CA . VAL B 1 115 ? -16.766 -6.336 6.875 1 96.19 115 VAL B CA 1
ATOM 2068 C C . VAL B 1 115 ? -16.578 -5.973 5.402 1 96.19 115 VAL B C 1
ATOM 2070 O O . VAL B 1 115 ? -17.531 -5.574 4.727 1 96.19 115 VAL B O 1
ATOM 2073 N N . MET B 1 116 ? -15.359 -6.184 4.941 1 95.38 116 MET B N 1
ATOM 2074 C CA . MET B 1 116 ? -15.031 -5.844 3.561 1 95.38 116 MET B CA 1
ATOM 2075 C C . MET B 1 116 ? -15.234 -7.047 2.643 1 95.38 116 MET B C 1
ATOM 2077 O O . MET B 1 116 ? -14.758 -8.141 2.928 1 95.38 116 MET B O 1
ATOM 2081 N N . THR B 1 117 ? -15.977 -6.809 1.639 1 96.69 117 THR B N 1
ATOM 2082 C CA . THR B 1 117 ? -16.109 -7.773 0.551 1 96.69 117 THR B CA 1
ATOM 2083 C C . THR B 1 117 ? -15.32 -7.32 -0.671 1 96.69 117 THR B C 1
ATOM 2085 O O . THR B 1 117 ? -15.602 -6.266 -1.246 1 96.69 117 THR B O 1
ATOM 2088 N N . THR B 1 118 ? -14.297 -8.141 -1.03 1 96.38 118 THR B N 1
ATOM 2089 C CA . THR B 1 118 ? -13.422 -7.77 -2.135 1 96.38 118 THR B CA 1
ATOM 2090 C C . THR B 1 118 ? -13.609 -8.711 -3.32 1 96.38 118 THR B C 1
ATOM 2092 O O . THR B 1 118 ? -13.617 -9.93 -3.154 1 96.38 118 THR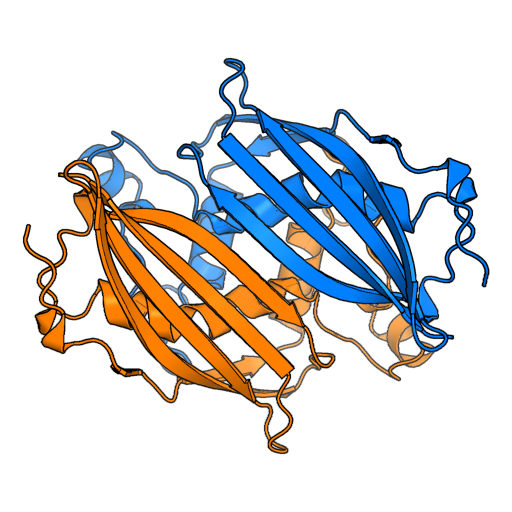 B O 1
ATOM 2095 N N . THR B 1 119 ? -13.875 -8.125 -4.461 1 97.69 119 THR B N 1
ATOM 2096 C CA . THR B 1 119 ? -13.867 -8.844 -5.73 1 97.69 119 THR B CA 1
ATOM 2097 C C . THR B 1 119 ? -12.867 -8.227 -6.699 1 97.69 119 THR B C 1
ATOM 2099 O O . THR B 1 119 ? -12.453 -7.078 -6.527 1 97.69 119 THR B O 1
ATOM 2102 N N . GLY B 1 120 ? -12.414 -9.031 -7.598 1 98 120 GLY B N 1
ATOM 2103 C CA . GLY B 1 120 ? -11.477 -8.531 -8.594 1 98 120 GLY B CA 1
ATOM 2104 C C . GLY B 1 120 ? -11.531 -9.297 -9.898 1 98 120 GLY B C 1
ATOM 2105 O O . GLY B 1 120 ? -12.266 -10.281 -10.016 1 98 120 GLY B O 1
ATOM 2106 N N . ARG B 1 121 ? -10.805 -8.797 -10.875 1 98.5 121 ARG B N 1
ATOM 2107 C CA . ARG B 1 121 ? -10.734 -9.453 -12.172 1 98.5 121 ARG B CA 1
ATOM 2108 C C . ARG B 1 121 ? -9.414 -9.156 -12.867 1 98.5 121 ARG B C 1
ATOM 2110 O O . ARG B 1 121 ? -8.773 -8.133 -12.586 1 98.5 121 ARG B O 1
ATOM 2117 N N . ILE B 1 122 ? -9.07 -10.031 -13.727 1 98.44 122 ILE B N 1
ATOM 2118 C CA . ILE B 1 122 ? -7.949 -9.75 -14.617 1 98.44 122 ILE B CA 1
ATOM 2119 C C . ILE B 1 122 ? -8.352 -8.672 -15.617 1 98.44 122 ILE B C 1
ATOM 2121 O O . ILE B 1 122 ? -9.25 -8.883 -16.438 1 98.44 122 ILE B O 1
ATOM 2125 N N . ALA B 1 123 ? -7.742 -7.594 -15.477 1 98.62 123 ALA B N 1
ATOM 2126 C CA . ALA B 1 123 ? -8.078 -6.461 -16.328 1 98.62 123 ALA B CA 1
ATOM 2127 C C . ALA B 1 123 ? -7.336 -6.543 -17.656 1 98.62 123 ALA B C 1
ATOM 2129 O O . ALA B 1 123 ? -7.84 -6.078 -18.688 1 98.62 123 ALA B O 1
ATOM 2130 N N . ASP B 1 124 ? -6.121 -7.055 -17.578 1 97.69 124 ASP B N 1
ATOM 2131 C CA . ASP B 1 124 ? -5.328 -7.121 -18.797 1 97.69 124 ASP B CA 1
ATOM 2132 C C . ASP B 1 124 ? -4.215 -8.156 -18.672 1 97.69 124 ASP B C 1
ATOM 2134 O O . ASP B 1 124 ? -3.756 -8.453 -17.578 1 97.69 124 ASP B O 1
ATOM 2138 N N . LEU B 1 125 ? -3.854 -8.773 -19.766 1 96.44 125 LEU B N 1
ATOM 2139 C CA . LEU B 1 125 ? -2.721 -9.672 -19.969 1 96.44 125 LEU B CA 1
ATOM 2140 C C . LEU B 1 125 ? -1.987 -9.336 -21.25 1 96.44 125 LEU B C 1
ATOM 2142 O O . LEU B 1 125 ? -2.588 -9.328 -22.328 1 96.44 125 LEU B O 1
ATOM 2146 N N . TYR B 1 126 ? -0.713 -9.07 -21.062 1 94.62 126 TYR B N 1
ATOM 2147 C CA . TYR B 1 126 ? 0.025 -8.805 -22.281 1 94.62 126 TYR B CA 1
ATOM 2148 C C . TYR B 1 126 ? 1.514 -9.07 -22.094 1 94.62 126 TYR B C 1
ATOM 2150 O O . TYR B 1 126 ? 1.973 -9.297 -20.984 1 94.62 126 TYR B O 1
ATOM 2158 N N . GLU B 1 127 ? 2.227 -9.117 -23.188 1 92.94 127 GLU B N 1
ATOM 2159 C CA . GLU B 1 127 ? 3.67 -9.336 -23.188 1 92.94 127 GLU B CA 1
ATOM 2160 C C . GLU B 1 127 ? 4.41 -8.148 -23.781 1 92.94 127 GLU B C 1
ATOM 2162 O O . GLU B 1 127 ? 3.91 -7.508 -24.719 1 92.94 127 GLU B O 1
ATOM 2167 N N . ARG B 1 128 ? 5.434 -7.828 -23.172 1 90 128 ARG B N 1
ATOM 2168 C CA . ARG B 1 128 ? 6.328 -6.785 -23.672 1 90 128 ARG B CA 1
ATOM 2169 C C . ARG B 1 128 ? 7.785 -7.141 -23.391 1 90 128 ARG B C 1
ATOM 2171 O O . ARG B 1 128 ? 8.156 -7.391 -22.234 1 90 128 ARG B O 1
ATOM 2178 N N . ALA B 1 129 ? 8.664 -7.07 -24.453 1 89.12 129 ALA B N 1
ATOM 2179 C CA . ALA B 1 129 ? 10.102 -7.309 -24.344 1 89.12 129 ALA B CA 1
ATOM 2180 C C . ALA B 1 129 ? 10.383 -8.609 -23.594 1 89.12 129 ALA B C 1
ATOM 2182 O O . ALA B 1 129 ? 11.188 -8.633 -22.672 1 89.12 129 ALA B O 1
ATOM 2183 N N . ARG B 1 130 ? 9.719 -9.664 -23.75 1 87.12 130 ARG B N 1
ATOM 2184 C CA . ARG B 1 130 ? 9.898 -11.016 -23.234 1 87.12 130 ARG B CA 1
ATOM 2185 C C . ARG B 1 130 ? 9.398 -11.117 -21.797 1 87.12 130 ARG B C 1
ATOM 2187 O O . ARG B 1 130 ? 9.797 -12.023 -21.062 1 87.12 130 ARG B O 1
ATOM 2194 N N . MET B 1 131 ? 8.656 -10.07 -21.422 1 91.88 131 MET B N 1
ATOM 2195 C CA . MET B 1 131 ? 8.055 -10.102 -20.094 1 91.88 131 MET B CA 1
ATOM 2196 C C . MET B 1 131 ? 6.535 -10.211 -20.188 1 91.88 131 MET B C 1
ATOM 2198 O O . MET B 1 131 ? 5.922 -9.633 -21.094 1 91.88 131 MET B O 1
ATOM 2202 N N . GLY B 1 132 ? 5.984 -10.992 -19.344 1 93.19 132 GLY B N 1
ATOM 2203 C CA . GLY B 1 132 ? 4.539 -11.047 -19.203 1 93.19 132 GLY B CA 1
ATOM 2204 C C . GLY B 1 132 ? 4.012 -10.102 -18.141 1 93.19 132 GLY B C 1
ATOM 2205 O O . GLY B 1 132 ? 4.645 -9.914 -17.094 1 93.19 132 GLY B O 1
ATOM 2206 N N . PHE B 1 133 ? 2.859 -9.484 -18.469 1 95.19 133 PHE B N 1
ATOM 2207 C CA . PHE B 1 133 ? 2.219 -8.57 -17.531 1 95.19 133 PHE B CA 1
ATOM 2208 C C . PHE B 1 133 ? 0.808 -9.047 -17.203 1 95.19 133 PHE B C 1
ATOM 2210 O O . PHE B 1 133 ? 0.01 -9.32 -18.094 1 95.19 133 PHE B O 1
ATOM 2217 N N . VAL B 1 134 ? 0.587 -9.148 -15.93 1 95.75 134 VAL B N 1
ATOM 2218 C CA . VAL B 1 134 ? -0.733 -9.484 -15.406 1 95.75 134 VAL B CA 1
ATOM 2219 C C . VAL B 1 134 ? -1.29 -8.312 -14.609 1 95.75 134 VAL B C 1
ATOM 2221 O O . VAL B 1 134 ? -0.727 -7.926 -13.578 1 95.75 134 VAL B O 1
ATOM 2224 N N . ILE B 1 135 ? -2.41 -7.73 -15.07 1 98.06 135 ILE B N 1
ATOM 2225 C CA . ILE B 1 135 ? -3.049 -6.617 -14.383 1 98.06 135 ILE B CA 1
ATOM 2226 C C . ILE B 1 135 ? -4.371 -7.07 -13.773 1 98.06 135 ILE B C 1
ATOM 2228 O O . ILE B 1 135 ? -5.258 -7.547 -14.484 1 98.06 135 ILE B O 1
ATOM 2232 N N . VAL B 1 136 ? -4.473 -6.918 -12.492 1 97.62 136 VAL B N 1
ATOM 2233 C CA . VAL B 1 136 ? -5.688 -7.281 -11.766 1 97.62 136 VAL B CA 1
ATOM 2234 C C . VAL B 1 136 ? -6.27 -6.051 -11.086 1 97.62 136 VAL B C 1
ATOM 2236 O O . VAL B 1 136 ? -5.543 -5.277 -10.453 1 97.62 136 VAL B O 1
ATOM 2239 N N . THR B 1 137 ? -7.566 -5.828 -11.266 1 98.75 137 THR B N 1
ATOM 2240 C CA . THR B 1 137 ? -8.266 -4.777 -10.531 1 98.75 137 THR B CA 1
ATOM 2241 C C . THR B 1 137 ? -9.148 -5.375 -9.438 1 98.75 137 THR B C 1
ATOM 2243 O O . THR B 1 137 ? -9.586 -6.523 -9.547 1 98.75 137 THR B O 1
ATOM 2246 N N . SER B 1 138 ? -9.336 -4.641 -8.352 1 98.19 138 SER B N 1
ATOM 2247 C CA . SER B 1 138 ? -10.188 -5.094 -7.254 1 98.19 138 SER B CA 1
ATOM 2248 C C . SER B 1 138 ? -11.055 -3.961 -6.727 1 98.19 138 SER B C 1
ATOM 2250 O O . SER B 1 138 ? -10.703 -2.787 -6.859 1 98.19 138 SER B O 1
ATOM 2252 N N . GLU B 1 139 ? -12.211 -4.332 -6.215 1 98.75 139 GLU B N 1
ATOM 2253 C CA . GLU B 1 139 ? -13.125 -3.451 -5.492 1 98.75 139 GLU B CA 1
ATOM 2254 C C . GLU B 1 139 ? -13.492 -4.035 -4.129 1 98.75 139 GLU B C 1
ATOM 2256 O O . GLU B 1 139 ? -13.789 -5.227 -4.016 1 98.75 139 GLU B O 1
ATOM 2261 N N . SER B 1 140 ? -13.445 -3.207 -3.139 1 98.06 140 SER B N 1
ATOM 2262 C CA . SER B 1 140 ? -13.836 -3.611 -1.792 1 98.06 140 SER B CA 1
ATOM 2263 C C . SER B 1 140 ? -15 -2.77 -1.278 1 98.06 140 SER B C 1
ATOM 2265 O O . SER B 1 140 ? -14.93 -1.539 -1.284 1 98.06 140 SER B O 1
ATOM 2267 N N . ARG B 1 141 ? -15.992 -3.457 -0.89 1 98.69 141 ARG B N 1
ATOM 2268 C CA . ARG B 1 141 ? -17.172 -2.814 -0.331 1 98.69 141 ARG B CA 1
ATOM 2269 C C . ARG B 1 141 ? -17.406 -3.242 1.115 1 98.69 141 ARG B C 1
ATOM 2271 O O . ARG B 1 141 ? -17.156 -4.398 1.472 1 98.69 141 ARG B O 1
ATOM 2278 N N . ASN B 1 142 ? -17.906 -2.299 1.959 1 97.94 142 ASN B N 1
ATOM 2279 C CA . ASN B 1 142 ? -18.203 -2.658 3.342 1 97.94 142 ASN B CA 1
ATOM 2280 C C . ASN B 1 142 ? -19.578 -3.314 3.473 1 97.94 142 ASN B C 1
ATOM 2282 O O . ASN B 1 142 ? -20.234 -3.596 2.467 1 97.94 142 ASN B O 1
ATOM 2286 N N . GLN B 1 143 ? -20 -3.613 4.715 1 97.75 143 GLN B N 1
ATOM 2287 C CA . GLN B 1 143 ? -21.219 -4.359 4.984 1 97.75 143 GLN B CA 1
ATOM 2288 C C . GLN B 1 143 ? -22.453 -3.584 4.52 1 97.75 143 GLN B C 1
ATOM 2290 O O . GLN B 1 143 ? -23.531 -4.152 4.387 1 97.75 143 GLN B O 1
ATOM 2295 N N . HIS B 1 144 ? -22.328 -2.34 4.262 1 97.94 144 HIS B N 1
ATOM 2296 C CA . HIS B 1 144 ? -23.438 -1.509 3.824 1 97.94 144 HIS B CA 1
ATOM 2297 C C . HIS B 1 144 ? -23.453 -1.367 2.305 1 97.94 144 HIS B C 1
ATOM 2299 O O . HIS B 1 144 ? -24.297 -0.651 1.756 1 97.94 144 HIS B O 1
ATOM 2305 N N . GLY B 1 145 ? -22.484 -1.961 1.669 1 97.88 145 GLY B N 1
ATOM 2306 C CA . GLY B 1 145 ? -22.438 -1.916 0.217 1 97.88 145 GLY B CA 1
ATOM 2307 C C . GLY B 1 145 ? -21.688 -0.704 -0.311 1 97.88 145 GLY B C 1
ATOM 2308 O O . GLY B 1 145 ? -21.625 -0.488 -1.522 1 97.88 145 GLY B O 1
ATOM 2309 N N . THR B 1 146 ? -21.094 0.086 0.572 1 98.06 146 THR B N 1
ATOM 2310 C CA . THR B 1 146 ? -20.344 1.27 0.175 1 98.06 146 THR B CA 1
ATOM 2311 C C . THR B 1 146 ? -18.984 0.876 -0.402 1 98.06 146 THR B C 1
ATOM 2313 O O . THR B 1 146 ? -18.25 0.08 0.196 1 98.06 146 THR B O 1
ATOM 2316 N N . LEU B 1 147 ? -18.672 1.385 -1.653 1 98.5 147 LEU B N 1
ATOM 2317 C CA . LEU B 1 147 ? -17.344 1.198 -2.219 1 98.5 147 LEU B CA 1
ATOM 2318 C C . LEU B 1 147 ? -16.297 1.961 -1.413 1 98.5 147 LEU B C 1
ATOM 2320 O O . LEU B 1 147 ? -16.359 3.188 -1.3 1 98.5 147 LEU B O 1
ATOM 2324 N N . VAL B 1 148 ? -15.328 1.227 -0.859 1 98 148 VAL B N 1
ATOM 2325 C CA . VAL B 1 148 ? -14.391 1.832 0.081 1 98 148 VAL B CA 1
ATOM 2326 C C . VAL B 1 148 ? -13.008 1.94 -0.564 1 98 148 VAL B C 1
ATOM 2328 O O . VAL B 1 148 ? -12.297 2.928 -0.359 1 98 148 VAL B O 1
ATOM 2331 N N . VAL B 1 149 ? -12.617 0.875 -1.347 1 98.25 149 VAL B N 1
ATOM 2332 C CA . VAL B 1 149 ? -11.281 0.85 -1.926 1 98.25 149 VAL B CA 1
ATOM 2333 C C . VAL B 1 149 ? -11.336 0.26 -3.334 1 98.25 149 VAL B C 1
ATOM 2335 O O . VAL B 1 149 ? -12.016 -0.741 -3.566 1 98.25 149 VAL B O 1
ATOM 2338 N N . LYS B 1 150 ? -10.625 0.86 -4.238 1 98.75 150 LYS B N 1
ATOM 2339 C CA . LYS B 1 150 ? -10.281 0.272 -5.527 1 98.75 150 LYS B CA 1
ATOM 2340 C C . LYS B 1 150 ? -8.781 0.019 -5.633 1 98.75 150 LYS B C 1
ATOM 2342 O O . LYS B 1 150 ? -7.977 0.841 -5.191 1 98.75 150 LYS B O 1
ATOM 2347 N N . GLY B 1 151 ? -8.484 -1.081 -6.16 1 98.25 151 GLY B N 1
ATOM 2348 C CA . GLY B 1 151 ? -7.082 -1.424 -6.328 1 98.25 151 GLY B CA 1
ATOM 2349 C C . GLY B 1 151 ? -6.738 -1.85 -7.746 1 98.25 151 GLY B C 1
ATOM 2350 O O . GLY B 1 151 ? -7.574 -2.424 -8.445 1 98.25 151 GLY B O 1
ATOM 2351 N N . THR B 1 152 ? -5.547 -1.519 -8.242 1 98.5 152 THR B N 1
ATOM 2352 C CA . THR B 1 152 ? -4.918 -2.064 -9.438 1 98.5 152 THR B CA 1
ATOM 2353 C C . THR B 1 152 ? -3.543 -2.641 -9.109 1 98.5 152 THR B C 1
ATOM 2355 O O . THR B 1 152 ? -2.705 -1.962 -8.508 1 98.5 152 THR B O 1
ATOM 2358 N N . TRP B 1 153 ? -3.355 -3.848 -9.469 1 96.25 153 TRP B N 1
ATOM 2359 C CA . TRP B 1 153 ? -2.135 -4.59 -9.172 1 96.25 153 TRP B CA 1
ATOM 2360 C C . TRP B 1 153 ? -1.495 -5.125 -10.445 1 96.25 153 TRP B C 1
ATOM 2362 O O . TRP B 1 153 ? -2.182 -5.68 -11.305 1 96.25 153 TRP B O 1
ATOM 2372 N N . THR B 1 154 ? -0.206 -4.977 -10.578 1 96.62 154 THR B N 1
ATOM 2373 C CA . THR B 1 154 ? 0.521 -5.441 -11.758 1 96.62 154 THR B CA 1
ATOM 2374 C C . THR B 1 154 ? 1.611 -6.434 -11.359 1 96.62 154 THR B C 1
ATOM 2376 O O . THR B 1 154 ? 2.479 -6.117 -10.539 1 96.62 154 THR B O 1
ATOM 2379 N N . ALA B 1 155 ? 1.553 -7.555 -11.891 1 93.69 155 ALA B N 1
ATOM 2380 C CA . ALA B 1 155 ? 2.643 -8.523 -11.805 1 93.69 155 ALA B CA 1
ATOM 2381 C C . ALA B 1 155 ? 3.439 -8.57 -13.109 1 93.69 155 ALA B C 1
ATOM 2383 O O . ALA B 1 155 ? 2.863 -8.5 -14.195 1 93.69 155 ALA B O 1
ATOM 2384 N N . ILE B 1 156 ? 4.688 -8.695 -12.961 1 92.19 156 ILE B N 1
ATOM 2385 C CA . ILE B 1 156 ? 5.59 -8.875 -14.094 1 92.19 156 ILE B CA 1
ATOM 2386 C C . ILE B 1 156 ? 6.227 -10.258 -14.031 1 92.19 156 ILE B C 1
ATOM 2388 O O . ILE B 1 156 ? 6.805 -10.641 -13.016 1 92.19 156 ILE B O 1
ATOM 2392 N N . ILE B 1 157 ? 6.027 -10.961 -15.016 1 90.06 157 ILE B N 1
ATOM 2393 C CA . ILE B 1 157 ? 6.629 -12.281 -15.148 1 90.06 157 ILE B CA 1
ATOM 2394 C C . ILE B 1 157 ? 7.855 -12.203 -16.047 1 90.06 157 ILE B C 1
ATOM 2396 O O . ILE B 1 157 ? 7.734 -11.961 -17.25 1 90.06 157 ILE B O 1
ATOM 2400 N N . ARG B 1 158 ? 8.953 -12.461 -15.398 1 84.75 158 ARG B N 1
ATOM 2401 C CA . ARG B 1 158 ? 10.195 -12.383 -16.156 1 84.75 158 ARG B CA 1
ATOM 2402 C C . ARG B 1 158 ? 10.375 -13.625 -17.031 1 84.75 158 ARG B C 1
ATOM 2404 O O . ARG B 1 158 ? 10.016 -14.727 -16.641 1 84.75 158 ARG B O 1
ATOM 2411 N N . GLY B 1 159 ? 10.82 -13.43 -18.203 1 73.06 159 GLY B N 1
ATOM 2412 C CA . GLY B 1 159 ? 11.086 -14.508 -19.141 1 73.06 159 GLY B CA 1
ATOM 2413 C C . GLY B 1 159 ? 12.422 -15.18 -18.906 1 73.06 159 GLY B C 1
ATOM 2414 O O . GLY B 1 159 ? 13.289 -14.633 -18.219 1 73.06 159 GLY B O 1
#

Sequence (318 aa):
MALDKQFIGREYGPYHYTLGEEKMREFTLAVGGAKPGAGTPGEPPAHVSPLLYDAQAAKAGPHGGLIAFPSFAVVFAIRPFSAAIADPALNINMQMLVHGEQDLEFLDVMRPGDVMTTTGRIADLYERARMGFVIVTSESRNQHGTLVVKGTWTAIIRGMALDKQFIGREYGPYHYTLGEEKMREFTLAVGGAKPGAGTPGEPPAHVSPLLYDAQAAKAGPHGGLIAFPSFAVVFAIRPFSAAIADPALNINMQMLVHGEQDLEFLDVMRPGDVMTTTGRIADLYERARMGFVIVTSESRNQHGTLVVKGTWTAIIRG